Protein AF-A0AAE8N5W5-F1 (afdb_monomer_lite)

Structure (mmCIF, N/CA/C/O backbone):
data_AF-A0AAE8N5W5-F1
#
_entry.id   AF-A0AAE8N5W5-F1
#
loop_
_atom_site.group_PDB
_atom_site.id
_atom_site.type_symbol
_atom_site.label_atom_id
_atom_site.label_alt_id
_atom_site.label_comp_id
_atom_site.label_asym_id
_atom_site.label_entity_id
_atom_site.label_seq_id
_atom_site.pdbx_PDB_ins_code
_atom_site.Cartn_x
_atom_site.Cartn_y
_atom_site.Cartn_z
_atom_site.occupancy
_atom_site.B_iso_or_equiv
_atom_site.auth_seq_id
_atom_site.auth_comp_id
_atom_site.auth_asym_id
_atom_site.auth_atom_id
_atom_site.pdbx_PDB_model_num
ATOM 1 N N . MET A 1 1 ? 4.175 -43.270 49.764 1.00 34.41 1 MET A N 1
ATOM 2 C CA . MET A 1 1 ? 4.472 -43.364 48.315 1.00 34.41 1 MET A CA 1
ATOM 3 C C . MET A 1 1 ? 3.545 -42.381 47.608 1.00 34.41 1 MET A C 1
ATOM 5 O O . MET A 1 1 ? 2.346 -42.578 47.665 1.00 34.41 1 MET A O 1
ATOM 9 N N . LYS A 1 2 ? 3.985 -41.124 47.497 1.00 30.20 2 LYS A N 1
ATOM 10 C CA . LYS A 1 2 ? 4.437 -40.400 46.288 1.00 30.20 2 LYS A CA 1
ATOM 11 C C . LYS A 1 2 ? 3.342 -40.252 45.199 1.00 30.20 2 LYS A C 1
ATOM 13 O O . LYS A 1 2 ? 2.954 -41.264 44.628 1.00 30.20 2 LYS A O 1
ATOM 18 N N . PRO A 1 3 ? 2.858 -39.020 44.934 1.0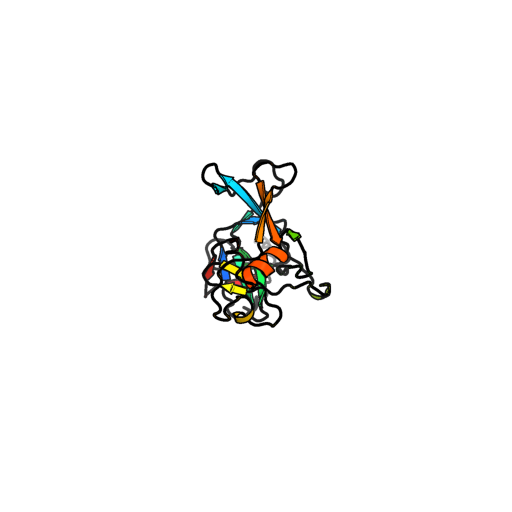0 32.41 3 PRO A N 1
ATOM 19 C CA . PRO A 1 3 ? 1.836 -38.736 43.925 1.00 32.41 3 PRO A CA 1
ATOM 20 C C . PRO A 1 3 ? 2.398 -38.809 42.495 1.00 32.41 3 PRO A C 1
ATOM 22 O O . PRO A 1 3 ? 3.556 -38.453 42.263 1.00 32.41 3 PRO A O 1
ATOM 25 N N . SER A 1 4 ? 1.563 -39.261 41.552 1.00 32.38 4 SER A N 1
ATOM 26 C CA . SER A 1 4 ? 1.847 -39.250 40.112 1.00 32.38 4 SER A CA 1
ATOM 27 C C . SER A 1 4 ? 1.958 -37.827 39.583 1.00 32.38 4 SER A C 1
ATOM 29 O O . SER A 1 4 ? 1.109 -36.978 39.848 1.00 32.38 4 SER A O 1
ATOM 31 N N . ALA A 1 5 ? 3.028 -37.596 38.828 1.00 34.91 5 ALA A N 1
ATOM 32 C CA . ALA A 1 5 ? 3.347 -36.326 38.213 1.00 34.91 5 ALA A CA 1
ATOM 33 C C . ALA A 1 5 ? 2.426 -36.023 37.024 1.00 34.91 5 ALA A C 1
ATOM 35 O O . ALA A 1 5 ? 2.230 -36.846 36.131 1.00 34.91 5 ALA A O 1
ATOM 36 N N . THR A 1 6 ? 1.922 -34.796 37.032 1.00 34.34 6 THR A N 1
ATOM 37 C CA . THR A 1 6 ? 1.305 -34.062 35.934 1.00 34.34 6 THR A CA 1
ATOM 38 C C . THR A 1 6 ? 2.148 -34.178 34.663 1.00 34.34 6 THR A C 1
ATOM 40 O O . THR A 1 6 ? 3.290 -33.720 34.620 1.00 34.34 6 THR A O 1
ATOM 43 N N . THR A 1 7 ? 1.593 -34.781 33.613 1.00 31.95 7 THR A N 1
ATOM 44 C CA . THR A 1 7 ? 2.191 -34.758 32.276 1.00 31.95 7 THR A CA 1
ATOM 45 C C . THR A 1 7 ? 1.975 -33.370 31.679 1.00 31.95 7 THR A C 1
ATOM 47 O O . THR A 1 7 ? 0.868 -33.015 31.284 1.00 31.95 7 THR A O 1
ATOM 50 N N . VAL A 1 8 ? 3.033 -32.563 31.654 1.00 28.95 8 VAL A N 1
ATOM 51 C CA . VAL A 1 8 ? 3.089 -31.326 30.872 1.00 28.95 8 VAL A CA 1
ATOM 52 C C . VAL A 1 8 ? 3.390 -31.736 29.432 1.00 28.95 8 VAL A C 1
ATOM 54 O O . VAL A 1 8 ? 4.496 -32.198 29.144 1.00 28.95 8 VAL A O 1
ATOM 57 N N . SER A 1 9 ? 2.405 -31.616 28.539 1.00 29.19 9 SER A N 1
ATOM 58 C CA . SER A 1 9 ? 2.618 -31.799 27.101 1.00 29.19 9 SER A CA 1
ATOM 59 C C . SER A 1 9 ? 3.678 -30.814 26.626 1.00 29.19 9 SER A C 1
ATOM 61 O O . SER A 1 9 ? 3.530 -29.598 26.738 1.00 29.19 9 SER A O 1
ATOM 63 N N . SER A 1 10 ? 4.785 -31.373 26.156 1.00 31.06 10 SER A N 1
ATOM 64 C CA . SER A 1 10 ? 5.958 -30.650 25.701 1.00 31.06 10 SER A CA 1
ATOM 65 C C . SER A 1 10 ? 5.623 -29.862 24.438 1.00 31.06 10 SER A C 1
ATOM 67 O O . SER A 1 10 ? 5.163 -30.423 23.445 1.00 31.06 10 SER A O 1
ATOM 69 N N . ALA A 1 11 ? 5.864 -28.555 24.492 1.00 30.45 11 ALA A N 1
ATOM 70 C CA . ALA A 1 11 ? 5.857 -27.671 23.343 1.00 30.45 11 ALA A CA 1
ATOM 71 C C . ALA A 1 11 ? 6.877 -28.165 22.306 1.00 30.45 11 ALA A C 1
ATOM 73 O O . ALA A 1 11 ? 8.087 -28.098 22.524 1.00 30.45 11 ALA A O 1
ATOM 74 N N . LEU A 1 12 ? 6.384 -28.634 21.161 1.00 28.33 12 LEU A N 1
ATOM 75 C CA . LEU A 1 12 ? 7.164 -28.702 19.932 1.00 28.33 12 LEU A CA 1
ATOM 76 C C . LEU A 1 12 ? 7.298 -27.271 19.398 1.00 28.33 12 LEU A C 1
ATOM 78 O O . LEU A 1 12 ? 6.559 -26.838 18.521 1.00 28.33 12 LEU A O 1
ATOM 82 N N . LEU A 1 13 ? 8.257 -26.528 19.956 1.00 29.31 13 LEU A N 1
ATOM 83 C CA . LEU A 1 13 ? 8.892 -25.414 19.259 1.00 29.31 13 LEU A CA 1
ATOM 84 C C . LEU A 1 13 ? 9.698 -26.020 18.103 1.00 29.31 13 LEU A C 1
ATOM 86 O O . LEU A 1 13 ? 10.900 -26.255 18.213 1.00 29.31 13 LEU A O 1
ATOM 90 N N . GLY A 1 14 ? 8.997 -26.349 17.015 1.00 23.28 14 GLY A N 1
ATOM 91 C CA . GLY A 1 14 ? 9.617 -26.635 15.730 1.00 23.28 14 GLY A CA 1
ATOM 92 C C . GLY A 1 14 ? 10.445 -25.420 15.340 1.00 23.28 14 GLY A C 1
ATOM 93 O O . GLY A 1 14 ? 9.930 -24.304 15.325 1.00 23.28 14 GLY A O 1
ATOM 94 N N . GLY A 1 15 ? 11.743 -25.632 15.124 1.00 25.42 15 GLY A N 1
ATOM 95 C CA . GLY A 1 15 ? 12.686 -24.573 14.800 1.00 25.42 15 GLY A CA 1
ATOM 96 C C . GLY A 1 15 ? 12.186 -23.765 13.611 1.00 25.42 15 GLY A C 1
ATOM 97 O O . GLY A 1 15 ? 12.221 -24.243 12.480 1.00 25.42 15 GLY A O 1
ATOM 98 N N . ALA A 1 16 ? 11.721 -22.546 13.883 1.00 31.23 16 ALA A N 1
ATOM 99 C CA . ALA A 1 16 ? 11.468 -21.557 12.855 1.00 31.23 16 ALA A CA 1
ATOM 100 C C . ALA A 1 16 ? 12.808 -21.292 12.165 1.00 31.23 16 ALA A C 1
ATOM 102 O O . ALA A 1 16 ? 13.733 -20.738 12.764 1.00 31.23 16 ALA A O 1
ATOM 103 N N . ALA A 1 17 ? 12.939 -21.770 10.931 1.00 27.12 17 ALA A N 1
ATOM 104 C CA . ALA A 1 17 ? 14.052 -21.405 10.080 1.00 27.12 17 ALA A CA 1
ATOM 105 C C . ALA A 1 17 ? 13.990 -19.885 9.889 1.00 27.12 17 ALA A C 1
ATOM 107 O O . ALA A 1 17 ? 13.018 -19.360 9.350 1.00 27.12 17 ALA A O 1
ATOM 108 N N . PHE A 1 18 ? 15.000 -19.175 10.388 1.00 34.47 18 PHE A N 1
ATOM 109 C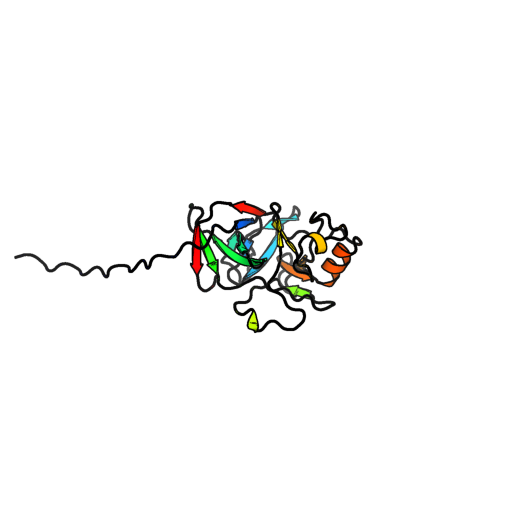 CA . PHE A 1 18 ? 15.140 -17.747 10.143 1.00 34.47 18 PHE A CA 1
ATOM 110 C C . PHE A 1 18 ? 15.426 -17.563 8.648 1.00 34.47 18 PHE A C 1
ATOM 112 O O . PHE A 1 18 ? 16.520 -17.891 8.187 1.00 34.47 18 PHE A O 1
ATOM 119 N N . ALA A 1 19 ? 14.440 -17.082 7.887 1.00 38.91 19 ALA A N 1
ATOM 120 C CA . ALA A 1 19 ? 14.685 -16.545 6.552 1.00 38.91 19 ALA A CA 1
ATOM 121 C C . ALA A 1 19 ? 15.691 -15.382 6.660 1.00 38.91 19 ALA A C 1
ATOM 123 O O . ALA A 1 19 ? 15.791 -14.749 7.717 1.00 38.91 19 ALA A O 1
ATOM 124 N N . SER A 1 20 ? 16.478 -15.149 5.602 1.00 42.28 20 SER A N 1
ATOM 125 C CA . SER A 1 20 ? 17.460 -14.059 5.520 1.00 42.28 20 SER A CA 1
ATOM 126 C C . SER A 1 20 ? 16.877 -12.751 6.062 1.00 42.28 20 SER A C 1
ATOM 128 O O . SER A 1 20 ? 15.682 -12.492 5.936 1.00 42.28 20 SER A O 1
ATOM 130 N N . ALA A 1 21 ? 17.721 -11.949 6.718 1.00 52.81 21 ALA A N 1
ATOM 131 C CA . ALA A 1 21 ? 17.327 -10.709 7.378 1.00 52.81 21 ALA A CA 1
ATOM 132 C C . ALA A 1 21 ? 16.814 -9.680 6.353 1.00 52.81 21 ALA A C 1
ATOM 134 O O . ALA A 1 21 ? 17.559 -8.802 5.922 1.00 52.81 21 ALA A O 1
ATOM 135 N N . GLY A 1 22 ? 15.547 -9.804 5.954 1.00 66.31 22 GLY A N 1
ATOM 136 C CA . GLY A 1 22 ? 14.828 -8.760 5.239 1.00 66.31 22 GLY A CA 1
ATOM 137 C C . GLY A 1 22 ? 14.851 -7.484 6.071 1.00 66.31 22 GLY A C 1
ATOM 138 O O . GLY A 1 22 ? 15.007 -7.527 7.291 1.00 66.31 22 GLY A O 1
ATOM 139 N N . THR A 1 23 ? 14.756 -6.329 5.426 1.00 79.50 23 THR A N 1
ATOM 140 C CA . THR A 1 23 ? 14.621 -5.070 6.164 1.00 79.50 23 THR A CA 1
ATOM 141 C C . THR A 1 23 ? 13.141 -4.807 6.400 1.00 79.50 23 THR A C 1
ATOM 143 O O . THR A 1 23 ? 12.327 -4.964 5.491 1.00 79.50 23 THR A O 1
ATOM 146 N N . VAL A 1 24 ? 12.792 -4.434 7.631 1.00 84.31 24 VAL A N 1
ATOM 147 C CA . VAL A 1 24 ? 11.420 -4.058 7.985 1.00 84.31 24 VAL A CA 1
ATOM 148 C C . VAL A 1 24 ? 11.284 -2.544 7.968 1.00 84.31 24 VAL A C 1
ATOM 150 O O . VAL A 1 24 ? 12.035 -1.850 8.647 1.00 84.31 24 VAL A O 1
ATOM 153 N N . GLY A 1 25 ? 10.317 -2.023 7.219 1.00 81.06 25 GLY A N 1
ATOM 154 C CA . GLY A 1 25 ? 9.904 -0.627 7.300 1.00 81.06 25 GLY A CA 1
ATOM 155 C C . GLY A 1 25 ? 8.892 -0.434 8.428 1.00 81.06 25 GLY A C 1
ATOM 156 O O . GLY A 1 25 ? 7.763 -0.898 8.314 1.00 81.06 25 GLY A O 1
ATOM 157 N N . ASN A 1 26 ? 9.276 0.268 9.495 1.00 81.38 26 ASN A N 1
ATOM 158 C CA . ASN A 1 26 ? 8.402 0.622 10.618 1.00 81.38 26 ASN A CA 1
ATOM 159 C C . ASN A 1 26 ? 7.711 1.961 10.359 1.00 81.38 26 ASN A C 1
ATOM 161 O O . ASN A 1 26 ? 8.360 3.007 10.442 1.00 81.38 26 ASN A O 1
ATOM 165 N N . CYS A 1 27 ? 6.419 1.946 10.054 1.00 79.75 27 CYS A N 1
ATOM 166 C CA . CYS A 1 27 ? 5.679 3.121 9.614 1.00 79.75 27 CYS A CA 1
ATOM 167 C C . CYS A 1 27 ? 5.017 3.885 10.771 1.00 79.75 27 CYS A C 1
ATOM 169 O O . CYS A 1 27 ? 4.683 3.320 11.813 1.00 79.75 27 CYS A O 1
ATOM 171 N N . ILE A 1 28 ? 4.840 5.199 10.593 1.00 73.31 28 ILE A N 1
ATOM 172 C CA . ILE A 1 28 ? 4.130 6.068 11.548 1.00 73.31 28 ILE A CA 1
ATOM 173 C C . ILE A 1 28 ? 2.608 5.830 11.485 1.00 73.31 28 ILE A C 1
ATOM 175 O O . ILE A 1 28 ? 1.918 6.021 12.487 1.00 73.31 28 ILE A O 1
ATOM 179 N N . SER A 1 29 ? 2.091 5.380 10.340 1.00 77.19 29 SER A N 1
ATOM 180 C CA . SER A 1 29 ? 0.682 5.019 10.158 1.00 77.19 29 SER A CA 1
ATOM 181 C C . SER A 1 29 ? 0.309 3.693 10.833 1.00 77.19 29 SER A C 1
ATOM 183 O O . SER A 1 29 ? 1.160 2.879 11.205 1.00 77.19 29 SER A O 1
ATOM 185 N N . LEU A 1 30 ? -0.995 3.474 10.994 1.00 79.25 30 LEU A N 1
ATOM 186 C CA . LEU A 1 30 ? -1.554 2.246 11.552 1.00 79.25 30 LEU A CA 1
ATOM 187 C C . LEU A 1 30 ? -2.204 1.403 10.461 1.00 79.25 30 LEU A C 1
ATOM 189 O O . LEU A 1 30 ? -2.814 1.936 9.538 1.00 79.25 30 LEU A O 1
ATOM 193 N N . SER A 1 31 ? -2.099 0.089 10.621 1.00 80.69 31 SER A N 1
ATOM 194 C CA . SER A 1 31 ? -2.922 -0.881 9.909 1.00 80.69 31 SER A CA 1
ATOM 195 C C . SER A 1 31 ? -3.908 -1.496 10.889 1.00 80.69 31 SER A C 1
ATOM 197 O O . SER A 1 31 ? -3.645 -1.576 12.094 1.00 80.69 31 SER A O 1
ATOM 199 N N . TYR A 1 32 ? -5.044 -1.934 10.377 1.00 82.44 32 TYR A N 1
ATOM 200 C CA . TYR A 1 32 ? -6.084 -2.582 11.156 1.00 82.44 32 TYR A CA 1
ATOM 201 C C . TYR A 1 32 ? -6.184 -4.057 10.771 1.00 82.44 32 TYR A C 1
ATOM 203 O O . TYR A 1 32 ? -5.686 -4.477 9.728 1.00 82.44 32 TYR A O 1
ATOM 211 N N . ALA A 1 33 ? -6.772 -4.867 11.652 1.00 75.50 33 ALA A N 1
ATOM 212 C CA . ALA A 1 33 ? -6.865 -6.318 11.470 1.00 75.50 33 ALA A CA 1
ATOM 213 C C . ALA A 1 33 ? -7.741 -6.747 10.279 1.00 75.50 33 ALA A C 1
ATOM 215 O O . ALA A 1 33 ? -7.672 -7.888 9.845 1.00 75.50 33 ALA A O 1
ATOM 216 N N . ASP A 1 34 ? -8.546 -5.840 9.732 1.00 75.88 34 ASP A N 1
ATOM 217 C CA . ASP A 1 34 ? -9.254 -6.035 8.463 1.00 75.88 34 ASP A CA 1
ATOM 218 C C . ASP A 1 34 ? -8.365 -5.766 7.230 1.00 75.88 34 ASP A C 1
ATOM 220 O O . ASP A 1 34 ? -8.848 -5.819 6.103 1.00 75.88 34 ASP A O 1
ATOM 224 N N . GLY A 1 35 ? -7.079 -5.461 7.433 1.00 72.69 35 GLY A N 1
ATOM 225 C CA . GLY A 1 35 ? -6.117 -5.123 6.384 1.00 72.69 35 GLY A CA 1
ATOM 226 C C . GLY A 1 35 ? -6.191 -3.667 5.916 1.00 72.69 35 GLY A C 1
ATOM 227 O O . GLY A 1 35 ? -5.383 -3.257 5.085 1.00 72.69 35 GLY A O 1
ATOM 228 N N . GLY A 1 36 ? -7.124 -2.873 6.447 1.00 81.19 36 GLY A N 1
ATOM 229 C CA . GLY A 1 36 ? -7.293 -1.477 6.070 1.00 81.19 36 GLY A CA 1
ATOM 230 C C . GLY A 1 36 ? -6.282 -0.548 6.740 1.00 81.19 36 GLY A C 1
ATOM 231 O O . GLY A 1 36 ? -5.843 -0.763 7.873 1.00 81.19 36 GLY A O 1
ATOM 232 N N . ILE A 1 37 ? -5.955 0.544 6.049 1.00 85.81 37 ILE A N 1
ATOM 233 C CA . ILE A 1 37 ? -5.261 1.698 6.629 1.00 85.81 37 ILE A CA 1
ATOM 234 C C . ILE A 1 37 ? -6.272 2.829 6.717 1.00 85.81 37 ILE A C 1
ATOM 236 O O . ILE A 1 37 ? -6.680 3.400 5.702 1.00 85.81 37 ILE A O 1
ATOM 240 N N . TYR A 1 38 ? -6.669 3.137 7.945 1.00 87.50 38 TYR A N 1
ATOM 241 C CA . TYR A 1 38 ? -7.629 4.187 8.240 1.00 87.50 38 TYR A CA 1
ATOM 242 C C . TYR A 1 38 ? -6.974 5.329 8.991 1.00 87.50 38 TYR A C 1
ATOM 244 O O . TYR A 1 38 ? -5.982 5.167 9.704 1.00 87.50 38 TYR A O 1
ATOM 252 N N . CYS A 1 39 ? -7.577 6.495 8.843 1.00 86.25 39 CYS A N 1
ATOM 253 C CA . CYS A 1 39 ? -7.135 7.707 9.476 1.00 86.25 39 CYS A CA 1
ATOM 254 C C . CYS A 1 39 ? -8.332 8.579 9.816 1.00 86.25 39 CYS A C 1
ATOM 256 O O . CYS A 1 39 ? -9.035 9.030 8.916 1.00 86.25 39 CYS A O 1
ATOM 258 N N . ARG A 1 40 ? -8.551 8.874 11.098 1.00 86.94 40 ARG A N 1
ATOM 259 C CA . ARG A 1 40 ? -9.472 9.952 11.464 1.00 86.94 40 ARG A CA 1
ATOM 260 C C . ARG A 1 40 ? -8.699 11.256 11.565 1.00 86.94 40 ARG A C 1
ATOM 262 O O . ARG A 1 40 ? -7.718 11.342 12.305 1.00 86.94 40 ARG A O 1
ATOM 269 N N . GLU A 1 41 ? -9.124 12.264 10.818 1.00 80.81 41 GLU A N 1
ATOM 270 C CA . GLU A 1 41 ? -8.441 13.553 10.804 1.00 80.81 41 GLU A CA 1
ATOM 271 C C . GLU A 1 41 ? -8.706 14.313 12.113 1.00 80.81 41 GLU A C 1
ATOM 273 O O . GLU A 1 41 ? -9.844 14.517 12.535 1.00 80.81 41 GLU A O 1
ATOM 278 N N . SER A 1 42 ? -7.638 14.711 12.799 1.00 76.94 42 SER A N 1
ATOM 279 C CA . SER A 1 42 ? -7.723 15.601 13.955 1.00 76.94 42 SER A CA 1
ATOM 280 C C . SER A 1 42 ? -8.007 17.035 13.516 1.00 76.94 42 SER A C 1
ATOM 282 O O . SER A 1 42 ? -7.723 17.435 12.391 1.00 76.94 42 SER A O 1
ATOM 284 N N . VAL A 1 43 ? -8.426 17.875 14.463 1.00 72.31 43 VAL A N 1
ATOM 285 C CA . VAL A 1 43 ? -8.650 19.320 14.251 1.00 72.31 43 VAL A CA 1
ATOM 286 C C . VAL A 1 43 ? -7.399 20.074 13.753 1.00 72.31 43 VAL A C 1
ATOM 288 O O . VAL A 1 43 ? -7.493 21.223 13.337 1.00 72.31 43 VAL A O 1
ATOM 291 N N . ARG A 1 44 ? -6.212 19.456 13.824 1.00 71.88 44 ARG A N 1
ATOM 292 C CA . ARG A 1 44 ? -4.929 20.011 13.358 1.00 71.88 44 ARG A CA 1
ATOM 293 C C . ARG A 1 44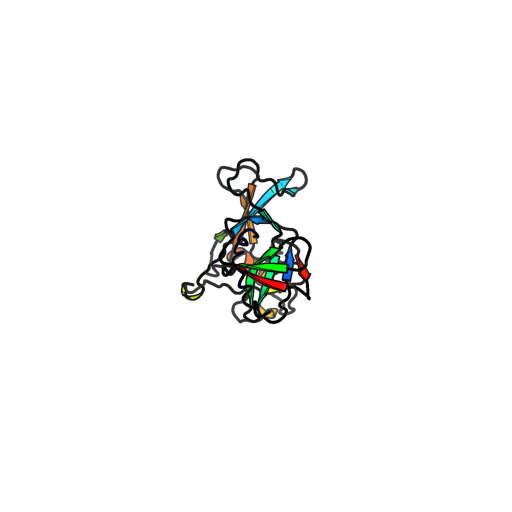 ? -4.400 19.321 12.090 1.00 71.88 44 ARG A C 1
ATOM 295 O O . ARG A 1 44 ? -3.225 19.483 11.780 1.00 71.88 44 ARG A O 1
ATOM 302 N N . GLY A 1 45 ? -5.216 18.513 11.409 1.00 63.41 45 GLY A N 1
ATOM 303 C CA . GLY A 1 45 ? -4.834 17.778 10.194 1.00 63.41 45 GLY A CA 1
ATOM 304 C C . GLY A 1 45 ? -3.975 16.527 10.431 1.00 63.41 45 GLY A C 1
ATOM 305 O O . GLY A 1 45 ? -3.569 15.862 9.487 1.00 63.41 45 GLY A O 1
ATOM 306 N N . GLY A 1 46 ? -3.671 16.186 11.689 1.00 69.25 46 GLY A N 1
ATOM 307 C CA . GLY A 1 46 ? -2.949 14.959 12.047 1.00 69.25 46 GLY A CA 1
ATOM 308 C C . GLY A 1 46 ? -3.852 13.724 12.082 1.00 69.25 46 GLY A C 1
ATOM 309 O O . GLY A 1 46 ? -5.054 13.855 12.299 1.00 69.25 46 GLY A O 1
ATOM 310 N N . CYS A 1 47 ? -3.265 12.537 11.938 1.00 76.56 47 CYS A N 1
ATOM 311 C CA . CYS A 1 47 ? -3.989 11.269 11.939 1.00 76.56 47 CYS A CA 1
ATOM 312 C C . CYS A 1 47 ? -4.207 10.712 13.355 1.00 76.56 47 CYS A C 1
ATOM 314 O O . CYS A 1 47 ? -3.249 10.548 14.112 1.00 76.56 47 CYS A O 1
ATOM 316 N N . LEU A 1 48 ? -5.456 10.411 13.717 1.00 81.25 48 LEU A N 1
ATOM 317 C CA . LEU A 1 48 ? -5.815 9.790 14.993 1.00 81.25 48 LEU A CA 1
ATOM 318 C C . LEU A 1 48 ? -6.005 8.279 14.836 1.00 81.25 48 LEU A C 1
ATOM 320 O O . LEU A 1 48 ? -6.667 7.822 13.908 1.00 81.25 48 LEU A O 1
ATOM 324 N N . ALA A 1 49 ? -5.468 7.531 15.803 1.00 76.44 49 ALA A N 1
ATOM 325 C CA . ALA A 1 49 ? -5.599 6.077 15.901 1.00 76.44 49 ALA A CA 1
ATOM 326 C C . ALA A 1 49 ? -6.996 5.607 16.335 1.00 76.44 49 ALA A C 1
ATOM 328 O O . ALA A 1 49 ? -7.454 4.531 15.960 1.00 76.44 49 ALA A O 1
ATOM 329 N N . ASP A 1 50 ? -7.667 6.403 17.166 1.00 83.31 50 ASP A N 1
ATOM 330 C CA . ASP A 1 50 ? -9.048 6.142 17.550 1.00 83.31 50 ASP A CA 1
ATOM 331 C C . ASP A 1 50 ? -9.950 6.455 16.346 1.00 83.31 50 ASP A C 1
ATOM 333 O O . ASP A 1 50 ? -9.866 7.557 15.796 1.00 83.31 50 ASP A O 1
ATOM 337 N N . LEU A 1 51 ? -10.789 5.496 15.947 1.00 86.75 51 LEU A N 1
ATOM 338 C CA . LEU A 1 51 ? -11.717 5.605 14.817 1.00 86.75 51 LEU A CA 1
ATOM 339 C C . LEU A 1 51 ? -13.175 5.851 15.254 1.00 86.75 51 LEU A C 1
ATOM 341 O O . LEU A 1 51 ? -14.085 5.803 14.426 1.00 86.75 51 LEU A O 1
ATOM 345 N N . GLY A 1 52 ? -13.431 6.111 16.541 1.00 85.88 52 GLY A N 1
ATOM 346 C CA . GLY A 1 52 ? -14.790 6.302 17.055 1.00 85.88 52 GLY A CA 1
ATOM 347 C C . GLY A 1 52 ? -15.595 5.009 16.975 1.00 85.88 52 GLY A C 1
ATOM 348 O O . GLY A 1 52 ? -15.136 3.988 17.477 1.00 85.88 52 GLY A O 1
ATOM 349 N N . ASP A 1 53 ? -16.764 5.032 16.330 1.00 88.06 53 ASP A N 1
ATOM 350 C CA . ASP A 1 53 ? -17.683 3.884 16.231 1.00 88.06 53 ASP A CA 1
ATOM 351 C C . ASP A 1 53 ? -17.375 2.921 15.074 1.00 88.06 53 ASP A C 1
ATOM 353 O O . ASP A 1 53 ? -17.968 1.848 14.998 1.00 88.06 53 ASP A O 1
ATOM 357 N N . PHE A 1 54 ? -16.401 3.233 14.215 1.00 89.62 54 PHE A N 1
ATOM 358 C CA . PHE A 1 54 ? -16.037 2.377 13.083 1.00 89.62 54 PHE A CA 1
ATOM 359 C C . PHE A 1 54 ? -15.605 0.961 13.534 1.00 89.62 54 PHE A C 1
ATOM 361 O O . PHE A 1 54 ? -14.865 0.849 14.517 1.00 89.62 54 PHE A O 1
ATOM 368 N N . PRO A 1 55 ? -16.047 -0.130 12.875 1.00 86.88 55 PRO A N 1
ATOM 369 C CA . PRO A 1 55 ? -15.878 -1.500 13.375 1.00 86.88 55 PRO A CA 1
ATOM 370 C C . PRO A 1 55 ? -14.423 -1.980 13.487 1.00 86.88 55 PRO A C 1
ATOM 372 O O . PRO A 1 55 ? -14.142 -2.856 14.309 1.00 86.88 55 PRO A O 1
ATOM 375 N N . ALA A 1 56 ? -13.482 -1.408 12.732 1.00 86.25 56 ALA A N 1
ATOM 376 C CA . ALA A 1 56 ? -12.068 -1.757 12.844 1.00 86.25 56 ALA A CA 1
ATOM 377 C C . ALA A 1 56 ? -11.467 -1.212 14.156 1.00 86.25 56 ALA A C 1
ATOM 379 O O . ALA A 1 56 ? -11.090 -0.046 14.257 1.00 86.25 56 ALA A O 1
ATOM 380 N N . LYS A 1 57 ? -11.398 -2.056 15.197 1.00 79.44 57 LYS A N 1
ATOM 381 C CA . LYS A 1 57 ? -10.862 -1.676 16.525 1.00 79.44 57 LYS A CA 1
ATOM 382 C C . LYS A 1 57 ? -9.445 -2.169 16.798 1.00 79.44 57 LYS A C 1
ATOM 384 O O . LYS A 1 57 ? -8.714 -1.538 17.556 1.00 79.44 57 LYS A O 1
ATOM 389 N N . LYS A 1 58 ? -9.063 -3.318 16.233 1.00 83.31 58 LYS A N 1
ATOM 390 C CA . LYS A 1 58 ? -7.732 -3.897 16.437 1.00 83.31 58 LYS A CA 1
ATOM 391 C C . LYS A 1 58 ? -6.774 -3.255 15.440 1.00 83.31 58 LYS A C 1
ATOM 393 O O . LYS A 1 58 ? -6.780 -3.615 14.267 1.00 83.31 58 LYS A O 1
ATOM 398 N N . SER A 1 59 ? -5.987 -2.299 15.922 1.00 85.25 59 SER A N 1
ATOM 399 C CA . SER A 1 59 ? -4.925 -1.646 15.160 1.00 85.25 59 SER A CA 1
ATOM 400 C C . SER A 1 59 ? -3.550 -2.092 15.634 1.00 85.25 59 SER A C 1
ATOM 402 O O . SER A 1 59 ? -3.330 -2.271 16.833 1.00 85.25 59 SER A O 1
ATOM 404 N N . PHE A 1 60 ? -2.601 -2.138 14.716 1.00 82.75 60 PHE A N 1
ATOM 405 C CA . PHE A 1 60 ? -1.179 -2.281 14.989 1.00 82.75 60 PHE A CA 1
ATOM 406 C C . PHE A 1 60 ? -0.412 -1.259 14.150 1.00 82.75 60 PHE A C 1
ATOM 408 O O . PHE A 1 60 ? -0.930 -0.705 13.178 1.00 82.75 60 PHE A O 1
ATOM 415 N N . ARG A 1 61 ? 0.830 -0.956 14.546 1.00 83.56 61 ARG A N 1
ATOM 416 C CA . ARG A 1 61 ? 1.698 -0.130 13.698 1.00 83.56 61 ARG A CA 1
ATOM 417 C C . ARG A 1 61 ? 1.841 -0.813 12.351 1.00 83.56 61 ARG A C 1
ATOM 419 O O . ARG A 1 61 ? 2.111 -2.012 12.315 1.00 83.56 61 ARG A O 1
ATOM 426 N N . LEU A 1 62 ? 1.669 -0.052 11.276 1.00 81.31 62 LEU A N 1
ATOM 427 C CA . LEU A 1 62 ? 1.962 -0.562 9.951 1.00 81.31 62 LEU A CA 1
ATOM 428 C C . LEU A 1 62 ? 3.462 -0.863 9.907 1.00 81.31 62 LEU A C 1
ATOM 430 O O . LEU A 1 62 ? 4.292 0.031 10.046 1.00 81.31 62 LEU A O 1
ATOM 434 N N . ASN A 1 63 ? 3.805 -2.132 9.754 1.00 84.50 63 ASN A N 1
ATOM 435 C CA . ASN A 1 63 ? 5.165 -2.553 9.476 1.00 84.50 63 ASN A CA 1
ATOM 436 C C . ASN A 1 63 ? 5.125 -3.361 8.184 1.00 84.50 63 ASN A C 1
ATOM 438 O O . ASN A 1 63 ? 4.192 -4.136 7.965 1.00 84.50 63 ASN A O 1
ATOM 442 N N . VAL A 1 64 ? 6.122 -3.165 7.330 1.00 82.44 64 VAL A N 1
ATOM 443 C CA . VAL A 1 64 ? 6.207 -3.838 6.032 1.00 82.44 64 VAL A CA 1
ATOM 444 C C . VAL A 1 64 ? 7.528 -4.580 5.914 1.00 82.44 64 VAL A C 1
ATOM 446 O O . VAL A 1 64 ? 8.577 -4.025 6.239 1.00 82.44 64 VAL A O 1
ATOM 449 N N . LEU A 1 65 ? 7.492 -5.834 5.469 1.00 83.50 65 LEU A N 1
ATOM 450 C CA . LEU A 1 65 ? 8.709 -6.561 5.106 1.00 83.50 65 LEU A CA 1
ATOM 451 C C . LEU A 1 65 ? 9.065 -6.261 3.655 1.00 83.50 65 LEU A C 1
ATOM 453 O O . LEU A 1 65 ? 8.224 -6.441 2.776 1.00 83.50 65 LEU A O 1
ATOM 457 N N . TRP A 1 66 ? 10.316 -5.881 3.405 1.00 76.88 66 TRP A N 1
ATOM 458 C CA . TRP A 1 66 ? 10.870 -5.851 2.054 1.00 76.88 66 TRP A CA 1
ATOM 459 C C . TRP A 1 66 ? 11.410 -7.236 1.721 1.00 76.88 66 TRP A C 1
ATOM 461 O O . TRP A 1 66 ? 12.452 -7.643 2.243 1.00 76.88 66 TRP A O 1
ATOM 471 N N . ALA A 1 67 ? 10.662 -7.972 0.903 1.00 74.56 67 ALA A N 1
ATOM 472 C CA . ALA A 1 67 ? 11.083 -9.272 0.411 1.00 74.56 67 ALA A CA 1
ATOM 473 C C . ALA A 1 67 ? 11.994 -9.130 -0.819 1.00 74.56 67 ALA A C 1
ATOM 475 O O . ALA A 1 67 ? 11.916 -8.154 -1.568 1.00 74.56 67 ALA A O 1
ATOM 476 N N . ASP A 1 68 ? 12.838 -10.136 -1.050 1.00 73.00 68 ASP A N 1
ATOM 477 C CA . ASP A 1 68 ? 13.758 -10.168 -2.196 1.00 73.00 68 ASP A CA 1
ATOM 478 C C . ASP A 1 68 ? 13.014 -10.191 -3.548 1.00 73.00 68 ASP A C 1
ATOM 480 O O . ASP A 1 68 ? 13.543 -9.732 -4.558 1.00 73.00 68 ASP A O 1
ATOM 484 N N . ASP A 1 69 ? 11.769 -10.686 -3.568 1.00 74.50 69 ASP A N 1
ATOM 485 C CA . ASP A 1 69 ? 10.875 -10.688 -4.736 1.00 74.50 69 ASP A CA 1
ATOM 486 C C . ASP A 1 69 ? 10.123 -9.357 -4.927 1.00 74.50 69 ASP A C 1
ATOM 488 O O . ASP A 1 69 ? 9.237 -9.260 -5.776 1.00 74.50 69 ASP A O 1
ATOM 492 N N . MET A 1 70 ? 10.480 -8.335 -4.140 1.00 73.75 70 MET A N 1
ATOM 493 C CA . MET A 1 70 ? 9.868 -7.009 -4.105 1.00 73.75 70 MET A CA 1
ATOM 494 C C . MET A 1 70 ? 8.399 -7.002 -3.642 1.00 73.75 70 MET A C 1
ATOM 496 O O . MET A 1 70 ? 7.719 -5.981 -3.739 1.00 73.75 70 M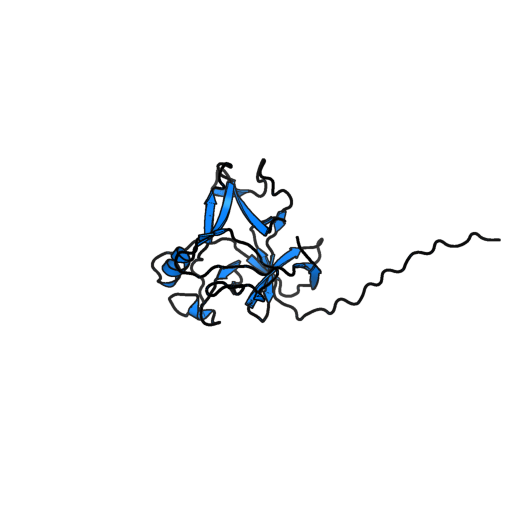ET A O 1
ATOM 500 N N . SER A 1 71 ? 7.873 -8.108 -3.118 1.00 79.06 71 SER A N 1
ATOM 501 C CA . SER A 1 71 ? 6.565 -8.074 -2.470 1.00 79.06 71 SER A CA 1
ATOM 502 C C . SER A 1 71 ? 6.634 -7.378 -1.111 1.00 79.06 71 SER A C 1
ATOM 504 O O . SER A 1 71 ? 7.668 -7.375 -0.435 1.00 79.06 71 SER A O 1
ATOM 506 N N . LEU A 1 72 ? 5.513 -6.773 -0.716 1.00 81.31 72 LEU A N 1
ATOM 507 C CA . LEU A 1 72 ? 5.359 -6.164 0.600 1.00 81.31 72 LEU A CA 1
ATOM 508 C C . LEU A 1 72 ? 4.423 -7.013 1.442 1.00 81.31 72 LEU A C 1
ATOM 510 O O . LEU A 1 72 ? 3.244 -7.146 1.118 1.00 81.31 72 LEU A O 1
ATOM 514 N N . HIS A 1 73 ? 4.950 -7.556 2.533 1.00 84.94 73 HIS A N 1
ATOM 515 C CA . HIS A 1 73 ? 4.144 -8.274 3.515 1.00 84.94 73 HIS A CA 1
ATOM 516 C C . HIS A 1 73 ? 3.749 -7.360 4.661 1.00 84.94 73 HIS A C 1
ATOM 518 O O . HIS A 1 73 ? 4.576 -6.581 5.146 1.00 84.94 73 HIS A O 1
ATOM 524 N N . LEU A 1 74 ? 2.517 -7.521 5.139 1.00 83.19 74 LEU A N 1
ATOM 525 C CA . LEU A 1 74 ? 2.080 -6.901 6.379 1.00 83.19 74 LEU A CA 1
ATOM 526 C C . LEU A 1 74 ? 2.733 -7.599 7.575 1.00 83.19 74 LEU A C 1
ATOM 528 O O . LEU A 1 74 ? 2.783 -8.830 7.647 1.00 83.19 74 LEU A O 1
ATOM 532 N N . LEU A 1 75 ? 3.222 -6.798 8.520 1.00 85.69 75 LEU A N 1
ATOM 533 C CA . LEU A 1 75 ? 3.876 -7.276 9.728 1.00 85.69 75 LEU A CA 1
ATOM 534 C C . LEU A 1 75 ? 3.201 -6.741 10.999 1.00 85.69 75 LEU A C 1
ATOM 536 O O . LEU A 1 75 ? 3.007 -5.533 11.156 1.00 85.69 75 LEU A O 1
ATOM 540 N N . GLU A 1 76 ? 2.959 -7.625 11.965 1.00 88.00 76 GLU A N 1
ATOM 541 C CA . GLU A 1 76 ? 2.588 -7.255 13.337 1.00 88.00 76 GLU A CA 1
ATOM 542 C C . GLU A 1 76 ? 3.811 -7.393 14.253 1.00 88.00 76 GLU A C 1
ATOM 544 O O . GLU A 1 76 ? 4.394 -8.469 14.395 1.00 88.00 76 GLU A O 1
ATOM 549 N N . GLN A 1 77 ? 4.230 -6.299 14.893 1.00 87.81 77 GLN A N 1
ATOM 550 C CA . GLN A 1 77 ? 5.324 -6.350 15.862 1.00 87.81 77 GLN A CA 1
ATOM 551 C C . GLN A 1 77 ? 4.860 -7.036 17.155 1.00 87.81 77 GLN A C 1
ATOM 553 O O . GLN A 1 77 ? 3.845 -6.660 17.738 1.00 87.81 77 GLN A O 1
ATOM 558 N N . THR A 1 78 ? 5.643 -7.998 17.650 1.00 85.12 78 THR A N 1
ATOM 559 C CA . THR A 1 78 ? 5.316 -8.766 18.861 1.00 85.12 78 THR A CA 1
ATOM 560 C C . THR A 1 78 ? 6.175 -8.359 20.057 1.00 85.12 78 THR A C 1
ATOM 562 O O . THR A 1 78 ? 7.406 -8.466 20.060 1.00 85.12 78 THR A O 1
ATOM 565 N N . GLY A 1 79 ? 5.509 -7.914 21.125 1.00 75.56 79 GLY A N 1
ATOM 566 C CA . GLY A 1 79 ? 6.170 -7.479 22.356 1.00 75.56 79 GLY A CA 1
ATOM 567 C C . GLY A 1 79 ? 7.125 -6.301 22.129 1.00 75.56 79 GLY A C 1
ATOM 568 O O . GLY A 1 79 ? 6.834 -5.387 21.365 1.00 75.56 79 GLY A O 1
ATOM 569 N N . THR A 1 80 ? 8.267 -6.301 22.822 1.00 66.62 80 THR A N 1
ATOM 570 C CA . THR A 1 80 ? 9.270 -5.214 22.767 1.00 66.62 80 THR A CA 1
ATOM 571 C C . THR A 1 80 ? 10.550 -5.590 22.021 1.00 66.62 80 THR A C 1
ATOM 573 O O . THR A 1 80 ? 11.444 -4.761 21.857 1.00 66.62 80 THR A O 1
ATOM 576 N N . SER A 1 81 ? 10.668 -6.839 21.569 1.00 73.31 81 SER A N 1
ATOM 577 C CA . SER A 1 81 ? 11.808 -7.282 20.766 1.00 73.31 81 SER A CA 1
ATOM 578 C C . SER A 1 81 ? 11.524 -7.019 19.288 1.00 73.31 81 SER A C 1
ATOM 580 O O . SER A 1 81 ? 10.364 -6.947 18.902 1.00 73.31 81 SER A O 1
ATOM 582 N N . ARG A 1 82 ? 12.567 -6.873 18.463 1.00 85.06 82 ARG A N 1
ATOM 583 C CA . ARG A 1 82 ? 12.531 -6.680 16.993 1.00 85.06 82 ARG A CA 1
ATOM 584 C C . ARG A 1 82 ? 11.953 -7.902 16.254 1.00 85.06 82 ARG A C 1
ATOM 586 O O . ARG A 1 82 ? 12.512 -8.346 15.261 1.00 85.06 82 ARG A O 1
ATOM 593 N N . THR A 1 83 ? 10.921 -8.516 16.815 1.00 89.31 83 THR A N 1
ATOM 594 C CA . THR A 1 83 ? 10.279 -9.740 16.368 1.00 89.31 83 THR A CA 1
ATOM 595 C C . THR A 1 83 ? 8.937 -9.373 15.769 1.00 89.31 83 THR A C 1
ATOM 597 O O . THR A 1 83 ? 8.124 -8.717 16.424 1.00 89.31 83 THR A O 1
ATOM 600 N N . TYR A 1 84 ? 8.703 -9.812 14.543 1.00 89.69 84 TYR A N 1
ATOM 601 C CA . TYR A 1 84 ? 7.517 -9.482 13.772 1.00 89.69 84 TYR A CA 1
ATOM 602 C C . TYR A 1 84 ? 6.859 -10.774 13.292 1.00 89.69 84 TYR A C 1
ATOM 604 O O . TYR A 1 84 ? 7.553 -11.696 12.856 1.00 89.69 84 TYR A O 1
ATOM 612 N N . ILE A 1 85 ? 5.534 -10.833 13.383 1.00 89.00 85 ILE A N 1
ATOM 613 C CA . ILE A 1 85 ? 4.727 -11.824 12.677 1.00 89.00 85 ILE A CA 1
ATOM 614 C C . ILE A 1 85 ? 4.565 -11.318 11.252 1.00 89.00 85 ILE A C 1
ATOM 616 O O . ILE A 1 85 ? 4.026 -10.235 11.050 1.00 89.00 85 ILE A O 1
ATOM 620 N N . GLN A 1 86 ? 5.043 -12.095 10.288 1.00 88.12 86 GLN A N 1
ATOM 621 C CA . GLN A 1 86 ? 4.759 -11.909 8.877 1.00 88.12 86 GLN A CA 1
ATOM 622 C C . GLN A 1 86 ? 3.501 -12.673 8.515 1.00 88.12 86 GLN A C 1
ATOM 624 O O . GLN A 1 86 ? 3.466 -13.896 8.657 1.00 88.12 86 GLN A O 1
ATOM 629 N N . TYR A 1 87 ? 2.493 -11.951 8.038 1.00 85.81 87 TYR A N 1
ATOM 630 C CA . TYR A 1 87 ? 1.313 -12.573 7.460 1.00 85.81 87 TYR A CA 1
ATOM 631 C C . TYR A 1 87 ? 1.596 -13.021 6.027 1.00 85.81 87 TYR A C 1
ATOM 633 O O . TYR A 1 87 ? 2.427 -12.438 5.319 1.00 85.81 87 TYR A O 1
ATOM 641 N N . GLN A 1 88 ? 0.908 -14.082 5.611 1.00 82.62 88 GLN A N 1
ATOM 642 C CA . GLN A 1 88 ? 1.039 -14.624 4.258 1.00 82.62 88 GLN A CA 1
ATOM 643 C C . GLN A 1 88 ? 0.552 -13.625 3.204 1.00 82.62 88 GLN A C 1
ATOM 645 O O . GLN A 1 88 ? 1.078 -13.613 2.091 1.00 82.62 88 GLN A O 1
ATOM 650 N N . ASP A 1 89 ? -0.381 -12.751 3.586 1.00 81.62 89 ASP A N 1
ATOM 651 C CA . ASP A 1 89 ? -0.956 -11.747 2.706 1.00 81.62 89 ASP A CA 1
ATOM 652 C C . ASP A 1 89 ? 0.092 -10.718 2.248 1.00 81.62 89 ASP A C 1
ATOM 654 O O . ASP A 1 89 ? 0.839 -10.130 3.042 1.00 81.62 89 ASP A O 1
ATOM 658 N N . LYS A 1 90 ? 0.128 -10.485 0.937 1.00 83.38 90 LYS A N 1
ATOM 659 C CA . LYS A 1 90 ? 0.956 -9.469 0.282 1.00 83.38 90 LYS A CA 1
ATOM 660 C C . LYS A 1 90 ? 0.094 -8.287 -0.116 1.00 83.38 90 LYS A C 1
ATOM 662 O O . LYS A 1 90 ? -1.090 -8.452 -0.385 1.00 83.38 90 LYS A O 1
ATOM 667 N N . LEU A 1 91 ? 0.683 -7.096 -0.171 1.00 84.56 91 LEU A N 1
ATOM 668 C CA . LEU A 1 91 ? 0.002 -5.914 -0.692 1.00 84.56 91 LEU A CA 1
ATOM 669 C C . LEU A 1 91 ? -0.618 -6.226 -2.061 1.00 84.56 91 LEU A C 1
ATOM 671 O O . LEU A 1 91 ? 0.024 -6.880 -2.871 1.00 84.56 91 LEU A O 1
ATOM 675 N N . TYR A 1 92 ? -1.824 -5.735 -2.321 1.00 87.06 92 TYR A N 1
ATOM 676 C CA . TYR A 1 92 ? -2.488 -5.811 -3.617 1.00 87.06 92 TYR A CA 1
ATOM 677 C C . TYR A 1 92 ? -2.644 -4.410 -4.223 1.00 87.06 92 TYR A C 1
ATOM 679 O O . TYR A 1 92 ? -3.098 -3.482 -3.549 1.00 87.06 92 TYR A O 1
ATOM 687 N N . LEU A 1 93 ? -2.284 -4.262 -5.499 1.00 88.19 93 LEU A N 1
ATOM 688 C CA . LEU A 1 93 ? -2.460 -3.048 -6.293 1.00 88.19 93 LEU A CA 1
ATOM 689 C C . LEU A 1 93 ? -3.064 -3.406 -7.656 1.00 88.19 93 LEU A C 1
ATOM 691 O O . LEU A 1 93 ? -2.524 -4.249 -8.369 1.00 88.19 93 LEU A O 1
ATOM 695 N N . ASP A 1 94 ? -4.148 -2.732 -8.036 1.00 89.81 94 ASP A N 1
ATOM 696 C CA . ASP A 1 94 ? -4.691 -2.766 -9.394 1.00 89.81 94 ASP A CA 1
ATOM 697 C C . ASP A 1 94 ? -4.091 -1.604 -10.190 1.00 89.81 94 ASP A C 1
ATOM 699 O O . ASP A 1 94 ? -4.344 -0.434 -9.917 1.00 89.81 94 ASP A O 1
ATOM 703 N N . THR A 1 95 ? -3.243 -1.935 -11.150 1.00 88.75 95 THR A N 1
ATOM 704 C CA . THR A 1 95 ? -2.543 -1.000 -12.040 1.00 88.75 95 THR A CA 1
ATOM 705 C C . THR A 1 95 ? -3.239 -0.864 -13.395 1.00 88.75 95 THR A C 1
ATOM 707 O O . THR A 1 95 ? -2.684 -0.287 -14.331 1.00 88.75 95 THR A O 1
ATOM 710 N N . SER A 1 96 ? -4.470 -1.371 -13.514 1.00 91.81 96 SER A N 1
ATOM 711 C CA . SER A 1 96 ? -5.318 -1.136 -14.680 1.00 91.81 96 SER A CA 1
ATOM 712 C C . SER A 1 96 ? -5.617 0.359 -14.837 1.00 91.81 96 SER A C 1
ATOM 714 O O . SER A 1 96 ? -5.852 1.047 -13.838 1.00 91.81 96 SER A O 1
ATOM 716 N N . PRO A 1 97 ? -5.662 0.895 -16.071 1.00 91.31 97 PRO A N 1
ATOM 717 C CA . PRO A 1 97 ? -5.955 2.307 -16.293 1.00 91.31 97 PRO A CA 1
ATOM 718 C C . PRO A 1 97 ? -7.250 2.750 -15.600 1.00 91.31 97 PRO A C 1
ATOM 720 O O . PRO A 1 97 ? -8.316 2.177 -15.828 1.00 91.31 97 PRO A O 1
ATOM 723 N N . GLY A 1 98 ? -7.155 3.789 -14.768 1.00 91.88 98 GLY A N 1
ATOM 724 C CA . GLY A 1 98 ? -8.287 4.332 -14.014 1.00 91.88 98 GLY A CA 1
ATOM 725 C C . GLY A 1 98 ? -8.671 3.562 -12.746 1.00 91.88 98 GLY A C 1
ATOM 726 O O . GLY A 1 98 ? -9.666 3.924 -12.119 1.00 91.88 98 GLY A O 1
ATOM 727 N N . ALA A 1 99 ? -7.912 2.535 -12.350 1.00 93.00 99 ALA A N 1
ATOM 728 C CA . ALA A 1 99 ? -8.157 1.809 -11.111 1.00 93.00 99 ALA A CA 1
ATOM 729 C C . ALA A 1 99 ? -8.142 2.747 -9.893 1.00 93.00 99 ALA A C 1
ATOM 731 O O . ALA A 1 99 ? -7.222 3.550 -9.696 1.00 93.00 99 ALA A O 1
ATOM 732 N N . PHE A 1 100 ? -9.183 2.624 -9.071 1.00 93.81 100 PHE A N 1
ATOM 733 C CA . PHE A 1 100 ? -9.368 3.389 -7.846 1.00 93.81 100 PHE A CA 1
ATOM 734 C C . PHE A 1 100 ? -10.049 2.516 -6.796 1.00 93.81 100 PHE A C 1
ATOM 736 O O . PHE A 1 100 ? -11.246 2.240 -6.883 1.00 93.81 100 PHE A O 1
ATOM 743 N N . GLN A 1 101 ? -9.278 2.042 -5.822 1.00 90.75 101 GLN A N 1
ATOM 744 C CA . GLN A 1 101 ? -9.731 1.011 -4.889 1.00 90.75 101 GLN A CA 1
ATOM 745 C C . GLN A 1 101 ? -9.037 1.134 -3.530 1.00 90.75 101 GLN A C 1
ATOM 747 O O . GLN A 1 101 ? -7.911 1.636 -3.466 1.00 90.75 101 GLN A O 1
ATOM 752 N N . PRO A 1 102 ? -9.659 0.662 -2.438 1.00 88.94 102 PRO A N 1
ATOM 753 C CA . PRO A 1 102 ? -9.022 0.660 -1.130 1.00 88.94 102 PRO A CA 1
ATOM 754 C C . PRO A 1 102 ? -7.741 -0.177 -1.136 1.00 88.94 102 PRO A C 1
ATOM 756 O O . PRO A 1 102 ? -7.655 -1.214 -1.801 1.00 88.94 102 PRO A O 1
ATOM 759 N N . LEU A 1 103 ? -6.752 0.252 -0.349 1.00 85.56 103 LEU A N 1
ATOM 760 C CA . LEU A 1 103 ? -5.578 -0.571 -0.098 1.00 85.56 103 LEU A CA 1
ATOM 761 C C . LEU A 1 103 ? -6.010 -1.874 0.571 1.00 85.56 103 LEU A C 1
ATOM 763 O O . LEU A 1 103 ? -6.758 -1.855 1.549 1.00 85.56 103 LEU A O 1
ATOM 767 N N . SER A 1 104 ? -5.523 -2.991 0.050 1.00 79.50 104 SER A N 1
ATOM 768 C CA . SER A 1 104 ? -5.824 -4.318 0.573 1.00 79.50 104 SER A CA 1
ATOM 769 C C . SER A 1 104 ? -4.617 -5.237 0.429 1.00 79.50 104 SER A C 1
ATOM 771 O O . SER A 1 104 ? -3.613 -4.889 -0.199 1.00 79.50 104 SER A O 1
ATOM 773 N N . PHE A 1 105 ? -4.710 -6.406 1.053 1.00 79.75 105 PHE A N 1
ATOM 774 C CA . PHE A 1 105 ? -3.711 -7.460 0.973 1.00 79.75 105 PHE A CA 1
ATOM 775 C C . PHE A 1 105 ? -4.377 -8.739 0.448 1.00 79.75 105 PHE A C 1
ATOM 777 O O . PHE A 1 105 ? -5.553 -8.981 0.723 1.00 79.75 105 PHE A O 1
ATOM 784 N N . THR A 1 106 ? -3.641 -9.545 -0.314 1.00 76.06 106 THR A N 1
ATOM 785 C CA . THR A 1 106 ? -4.097 -10.818 -0.886 1.00 76.06 106 THR A CA 1
ATOM 786 C C . THR A 1 106 ? -3.194 -11.969 -0.452 1.00 76.06 106 THR A C 1
ATOM 788 O O . THR A 1 106 ? -1.968 -11.845 -0.465 1.00 76.06 106 THR A O 1
ATOM 791 N N . ALA A 1 107 ? -3.803 -13.099 -0.094 1.00 74.06 107 ALA A N 1
ATOM 792 C CA . ALA A 1 107 ? -3.108 -14.342 0.244 1.00 74.06 107 ALA A CA 1
ATOM 793 C C . ALA A 1 107 ? -2.605 -15.102 -0.997 1.00 74.06 107 ALA A C 1
ATOM 795 O O . ALA A 1 107 ? -1.705 -15.935 -0.887 1.00 74.06 107 ALA A O 1
ATOM 796 N N . ASP A 1 108 ? -3.207 -14.858 -2.168 1.00 71.00 108 ASP A N 1
ATOM 797 C CA . ASP A 1 108 ? -2.956 -15.628 -3.387 1.00 71.00 108 ASP A CA 1
ATOM 798 C C . ASP A 1 108 ? -2.558 -14.718 -4.551 1.00 71.00 108 ASP A C 1
ATOM 800 O O . ASP A 1 108 ? -3.377 -14.063 -5.194 1.00 71.00 108 ASP A O 1
ATOM 804 N N . ASN A 1 109 ? -1.262 -14.706 -4.850 1.00 68.12 109 ASN A N 1
ATOM 805 C CA . ASN A 1 109 ? -0.734 -13.997 -6.010 1.00 68.12 109 ASN A CA 1
ATOM 806 C C . ASN A 1 109 ? -1.049 -14.704 -7.338 1.00 68.12 109 ASN A C 1
ATOM 808 O O . ASN A 1 109 ? -0.878 -14.104 -8.397 1.00 68.12 109 ASN A O 1
ATOM 812 N N . ASN A 1 110 ? -1.471 -15.973 -7.315 1.00 69.50 110 ASN A N 1
ATOM 813 C CA . ASN A 1 110 ? -1.759 -16.722 -8.539 1.00 69.50 110 ASN A CA 1
ATOM 814 C C . ASN A 1 110 ? -3.121 -16.358 -9.139 1.00 69.50 110 ASN A C 1
ATOM 816 O O . ASN A 1 110 ? -3.396 -16.728 -10.279 1.00 69.50 110 ASN A O 1
ATOM 820 N N . THR A 1 111 ? -3.966 -15.642 -8.393 1.00 69.56 111 THR A N 1
ATOM 821 C CA . THR A 1 111 ? -5.268 -15.163 -8.870 1.00 69.56 111 THR A CA 1
ATOM 822 C C . THR A 1 111 ? -5.235 -13.735 -9.401 1.00 69.56 111 THR A C 1
ATOM 824 O O . THR A 1 111 ? -6.287 -13.235 -9.788 1.00 69.56 111 THR A O 1
ATOM 827 N N . LEU A 1 112 ? -4.069 -13.079 -9.416 1.00 80.62 112 LEU A N 1
ATOM 828 C CA . LEU A 1 112 ? -3.951 -11.707 -9.903 1.00 80.62 112 LEU A CA 1
ATOM 829 C C . LEU A 1 112 ? -4.284 -11.640 -11.398 1.00 80.62 112 LEU A C 1
ATOM 831 O O . LEU A 1 112 ? -3.691 -12.348 -12.219 1.00 80.62 112 LEU A O 1
ATOM 835 N N . ALA A 1 113 ? -5.246 -10.791 -11.749 1.00 84.19 113 ALA A N 1
ATOM 836 C CA . ALA A 1 113 ? -5.609 -10.525 -13.129 1.00 84.19 113 ALA A CA 1
ATOM 837 C C . ALA A 1 113 ? -4.516 -9.723 -13.854 1.00 84.19 113 ALA A C 1
ATOM 839 O O . ALA A 1 113 ? -3.585 -9.172 -13.265 1.00 84.19 113 ALA A O 1
ATOM 840 N N . SER A 1 114 ? -4.633 -9.628 -15.181 1.00 81.44 114 SER A N 1
ATOM 841 C CA . SER A 1 114 ? -3.776 -8.724 -15.950 1.00 81.44 114 SER A CA 1
ATOM 842 C C . SER A 1 114 ? -4.044 -7.281 -15.520 1.00 81.44 114 SER A C 1
ATOM 844 O O . SER A 1 114 ? -5.177 -6.823 -15.613 1.00 81.44 114 SER A O 1
ATOM 846 N N . GLY A 1 115 ? -2.996 -6.591 -15.066 1.00 84.00 115 GLY A N 1
ATOM 847 C CA . GLY A 1 115 ? -3.104 -5.262 -14.462 1.00 84.00 115 GLY A CA 1
ATOM 848 C C . GLY A 1 115 ? -2.966 -5.289 -12.943 1.00 84.00 115 GLY A C 1
ATOM 849 O O . GLY A 1 115 ? -2.652 -4.265 -12.362 1.00 84.00 115 GLY A O 1
ATOM 850 N N . GLU A 1 116 ? -3.080 -6.435 -12.284 1.00 88.06 116 GLU A N 1
ATOM 851 C CA . GLU A 1 116 ? -2.937 -6.532 -10.832 1.00 88.06 116 GLU A CA 1
ATOM 852 C C . GLU A 1 116 ? -1.520 -6.965 -10.427 1.00 88.06 116 GLU A C 1
ATOM 854 O O . GLU A 1 116 ? -0.841 -7.718 -11.130 1.00 88.06 116 GLU A O 1
ATOM 859 N N . THR A 1 117 ? -1.039 -6.480 -9.285 1.00 85.19 117 THR A N 1
ATOM 860 C CA . THR A 1 117 ? 0.322 -6.740 -8.806 1.00 85.19 117 THR A CA 1
ATOM 861 C C . THR A 1 117 ? 0.392 -6.743 -7.286 1.00 85.19 117 THR A C 1
ATOM 863 O O . THR A 1 117 ? -0.320 -6.003 -6.610 1.00 85.19 117 THR A O 1
ATOM 866 N N . SER A 1 118 ? 1.309 -7.548 -6.749 1.00 81.12 118 SER A N 1
ATOM 867 C CA . SER A 1 118 ? 1.701 -7.491 -5.338 1.00 81.12 118 SER A CA 1
ATOM 868 C C . SER A 1 118 ? 3.077 -6.875 -5.109 1.00 81.12 118 SER A C 1
ATOM 870 O O . SER A 1 118 ? 3.633 -6.937 -4.009 1.00 81.12 118 SER A O 1
ATOM 872 N N . TRP A 1 119 ? 3.691 -6.392 -6.183 1.00 75.44 119 TRP A N 1
ATOM 873 C CA . TRP A 1 119 ? 4.996 -5.773 -6.131 1.00 75.44 119 TRP A CA 1
ATOM 874 C C . TRP A 1 119 ? 4.828 -4.284 -5.857 1.00 75.44 119 TRP A C 1
ATOM 876 O O . TRP A 1 119 ? 4.150 -3.569 -6.592 1.00 75.44 119 TRP A O 1
ATOM 886 N N . ALA A 1 120 ? 5.501 -3.817 -4.815 1.00 74.56 120 ALA A N 1
ATOM 887 C CA . ALA A 1 120 ? 5.772 -2.411 -4.621 1.00 74.56 120 ALA A CA 1
ATOM 888 C C . ALA A 1 120 ? 7.114 -2.235 -3.904 1.00 74.56 120 ALA A C 1
ATOM 890 O O . ALA A 1 120 ? 7.602 -3.107 -3.196 1.00 74.56 120 ALA A O 1
ATOM 891 N N . TRP A 1 121 ? 7.729 -1.084 -4.085 1.00 69.38 121 TRP A N 1
ATOM 892 C CA . TRP A 1 121 ? 8.940 -0.662 -3.413 1.00 69.38 121 TRP A CA 1
ATOM 893 C C . TRP A 1 121 ? 8.596 0.178 -2.207 1.00 69.38 121 TRP A C 1
ATOM 895 O O . TRP A 1 121 ? 7.660 0.962 -2.286 1.00 69.38 121 TRP A O 1
ATOM 905 N N . THR A 1 122 ? 9.397 0.082 -1.143 1.00 63.25 122 THR A N 1
ATOM 906 C CA . THR A 1 122 ? 9.452 1.135 -0.127 1.00 63.25 122 THR A CA 1
ATOM 907 C C . THR A 1 122 ? 10.864 1.579 0.195 1.00 63.25 122 THR A C 1
ATOM 909 O O . THR A 1 122 ? 11.792 0.780 0.230 1.00 63.25 122 THR A O 1
ATOM 912 N N . GLY A 1 123 ? 11.031 2.890 0.387 1.00 54.62 123 GLY A N 1
ATOM 913 C CA . GLY A 1 123 ? 12.296 3.494 0.806 1.00 54.62 123 GLY A CA 1
ATOM 914 C C . GLY A 1 123 ? 12.412 3.645 2.325 1.00 54.62 123 GLY A C 1
ATOM 915 O O . GLY A 1 123 ? 11.464 3.377 3.064 1.00 54.62 123 GLY A O 1
ATOM 916 N N . ALA A 1 124 ? 13.558 4.166 2.777 1.00 48.97 124 ALA A N 1
ATOM 917 C CA . ALA A 1 124 ? 13.834 4.529 4.176 1.00 48.97 124 ALA A CA 1
ATOM 918 C C . ALA A 1 124 ? 12.965 5.683 4.718 1.00 48.97 124 ALA A C 1
ATOM 920 O O . ALA A 1 124 ? 13.091 6.040 5.885 1.00 48.97 124 ALA A O 1
ATOM 921 N N . GLU A 1 125 ? 12.120 6.257 3.862 1.00 50.62 125 GLU A N 1
ATOM 922 C CA . GLU A 1 125 ? 11.078 7.229 4.191 1.00 50.62 125 GLU A CA 1
ATOM 923 C C . GLU A 1 125 ? 9.670 6.638 3.995 1.00 50.62 125 GLU A C 1
ATOM 925 O O . GLU A 1 125 ? 8.693 7.363 4.014 1.00 50.62 125 GLU A O 1
ATOM 930 N N . GLY A 1 126 ? 9.528 5.314 3.857 1.00 53.72 126 GLY A N 1
ATOM 931 C CA . GLY A 1 126 ? 8.245 4.610 3.968 1.00 53.72 126 GLY A CA 1
ATOM 932 C C . GLY A 1 126 ? 7.344 4.521 2.753 1.00 53.72 126 GLY A C 1
ATOM 933 O O . GLY A 1 126 ? 6.168 4.191 2.884 1.00 53.72 126 GLY A O 1
ATOM 934 N N . PHE A 1 127 ? 7.862 4.819 1.571 1.00 63.00 127 PHE A N 1
ATOM 935 C CA . PHE A 1 127 ? 6.975 5.082 0.450 1.00 63.00 127 PHE A CA 1
ATOM 936 C C . PHE A 1 127 ? 6.670 3.878 -0.422 1.00 63.00 127 PHE A C 1
ATOM 938 O O . PHE A 1 127 ? 7.570 3.433 -1.104 1.00 63.00 127 PHE A O 1
ATOM 945 N N . ILE A 1 128 ? 5.419 3.424 -0.473 1.00 69.69 128 ILE A N 1
ATOM 946 C CA . ILE A 1 128 ? 4.962 2.334 -1.346 1.00 69.69 128 ILE A CA 1
ATOM 947 C C . ILE A 1 128 ? 4.846 2.842 -2.803 1.00 69.69 128 ILE A C 1
ATOM 949 O O . ILE A 1 128 ? 4.127 3.806 -3.058 1.00 69.69 128 ILE A O 1
ATOM 953 N N . LEU A 1 129 ? 5.541 2.221 -3.761 1.00 74.62 129 LEU A N 1
ATOM 954 C CA . LEU A 1 129 ? 5.469 2.541 -5.199 1.00 74.62 129 LEU A CA 1
ATOM 955 C C . LEU A 1 129 ? 5.561 1.299 -6.079 1.00 74.62 129 LEU A C 1
ATOM 957 O O . LEU A 1 129 ? 6.416 0.456 -5.854 1.00 74.62 129 LEU A O 1
ATOM 961 N N . TRP A 1 130 ? 4.802 1.238 -7.164 1.00 79.12 130 TRP A N 1
ATOM 962 C CA . TRP A 1 130 ? 4.982 0.208 -8.188 1.00 79.12 130 TRP A CA 1
ATOM 963 C C . TRP A 1 130 ? 5.733 0.751 -9.419 1.00 79.12 130 TRP A C 1
ATOM 965 O O . TRP A 1 130 ? 5.827 1.961 -9.629 1.00 79.12 130 TRP A O 1
ATOM 975 N N . SER A 1 131 ? 6.309 -0.150 -10.215 1.00 75.25 131 SER A N 1
ATOM 976 C CA . SER A 1 131 ? 6.877 0.133 -11.538 1.00 75.25 131 SER A CA 1
ATOM 977 C C . SER A 1 131 ? 6.461 -0.987 -12.499 1.00 75.25 131 SER A C 1
ATOM 979 O O . SER A 1 131 ? 6.283 -2.109 -12.062 1.00 75.25 131 SER A O 1
ATOM 981 N N . PRO A 1 132 ? 6.317 -0.764 -13.808 1.00 71.38 132 PRO A N 1
ATOM 982 C CA . PRO A 1 132 ? 5.984 -1.844 -14.741 1.00 71.38 132 PRO A CA 1
ATOM 983 C C . PRO A 1 132 ? 7.151 -2.796 -15.066 1.00 71.38 132 PRO A C 1
ATOM 985 O O . PRO A 1 132 ? 6.926 -3.869 -15.619 1.00 71.38 132 PRO A O 1
ATOM 988 N N . THR A 1 133 ? 8.406 -2.438 -14.765 1.00 74.44 133 THR A N 1
ATOM 989 C CA . THR A 1 133 ? 9.604 -3.097 -15.348 1.00 74.44 133 THR A CA 1
ATOM 990 C C . THR A 1 133 ? 10.465 -3.912 -14.377 1.00 74.44 133 THR A C 1
ATOM 992 O O . THR A 1 133 ? 11.546 -4.385 -14.732 1.00 74.44 133 THR A O 1
ATOM 995 N N . GLY A 1 134 ? 10.068 -4.023 -13.121 1.00 72.25 134 GLY A N 1
ATOM 996 C CA . GLY A 1 134 ? 10.908 -4.496 -12.010 1.00 72.25 134 GLY A CA 1
ATOM 997 C C . GLY A 1 134 ? 11.785 -3.407 -11.378 1.00 72.25 134 GLY A C 1
ATOM 998 O O . GLY A 1 134 ? 12.317 -3.593 -10.286 1.00 72.25 134 GLY A O 1
ATOM 999 N N . ARG A 1 135 ? 11.995 -2.264 -12.044 1.00 74.44 135 ARG A N 1
ATOM 1000 C CA . ARG A 1 135 ? 13.086 -1.344 -11.685 1.00 74.44 135 ARG A CA 1
ATOM 1001 C C . ARG A 1 135 ? 12.584 -0.151 -10.887 1.00 74.44 135 ARG A C 1
ATOM 1003 O O . ARG A 1 135 ? 11.749 0.606 -11.373 1.00 74.44 135 ARG A O 1
ATOM 1010 N N . LEU A 1 136 ? 13.188 0.079 -9.718 1.00 71.06 136 LEU A N 1
ATOM 1011 C CA . LEU A 1 136 ? 12.925 1.255 -8.876 1.00 71.06 136 LEU A CA 1
ATOM 1012 C C . LEU A 1 136 ? 13.157 2.580 -9.619 1.00 71.06 136 LEU A C 1
ATOM 1014 O O . LEU A 1 136 ? 12.431 3.540 -9.419 1.00 71.06 136 LEU A O 1
ATOM 1018 N N . ARG A 1 137 ? 14.156 2.654 -10.506 1.00 72.81 137 ARG A N 1
ATOM 1019 C CA . ARG A 1 137 ? 14.383 3.874 -11.301 1.00 72.81 137 ARG A CA 1
ATOM 1020 C C . ARG A 1 137 ? 13.184 4.214 -12.182 1.00 72.81 137 ARG A C 1
ATOM 1022 O O . ARG A 1 137 ? 12.897 5.384 -12.382 1.00 72.81 137 ARG A O 1
ATOM 1029 N N . ASP A 1 138 ? 12.457 3.206 -12.643 1.00 72.06 138 ASP A N 1
ATOM 1030 C CA . ASP A 1 138 ? 11.335 3.393 -13.556 1.00 72.06 138 ASP A CA 1
ATOM 1031 C C . ASP A 1 138 ? 10.047 3.775 -12.801 1.00 72.06 138 ASP A C 1
ATOM 1033 O O . ASP A 1 138 ? 9.051 4.111 -13.435 1.00 72.06 138 ASP A O 1
ATOM 1037 N N . SER A 1 139 ? 10.061 3.779 -11.458 1.00 69.06 139 SER A N 1
ATOM 1038 C CA . SER A 1 139 ? 8.941 4.257 -10.637 1.00 69.06 139 SER A CA 1
ATOM 1039 C C . SER A 1 139 ? 8.941 5.778 -10.434 1.00 69.06 139 SER A C 1
ATOM 1041 O O . SER A 1 139 ? 8.105 6.279 -9.685 1.00 69.06 139 SER A O 1
ATOM 1043 N N . THR A 1 140 ? 9.875 6.522 -11.045 1.00 70.38 140 THR A N 1
ATOM 1044 C CA . THR A 1 140 ? 9.959 7.990 -10.948 1.00 70.38 140 THR A CA 1
ATOM 1045 C C . THR A 1 140 ? 10.131 8.614 -12.341 1.00 70.38 140 THR A C 1
ATOM 1047 O O . THR A 1 140 ? 10.784 8.014 -13.199 1.00 70.38 140 THR A O 1
ATOM 1050 N N . PRO A 1 141 ? 9.619 9.839 -12.586 1.00 67.81 141 PRO A N 1
ATOM 1051 C CA . PRO A 1 141 ? 9.734 10.506 -13.890 1.00 67.81 141 PRO A CA 1
ATOM 1052 C C . PRO A 1 141 ? 11.179 10.702 -14.365 1.00 67.81 141 PRO A C 1
ATOM 1054 O O . PRO A 1 141 ? 11.446 10.838 -15.558 1.00 67.81 141 PRO A O 1
ATOM 1057 N N . ARG A 1 142 ? 12.120 10.812 -13.418 1.00 67.88 142 ARG A N 1
ATOM 1058 C CA . ARG A 1 142 ? 13.508 11.220 -13.676 1.00 67.88 142 ARG A CA 1
ATOM 1059 C C . ARG A 1 142 ? 14.493 10.059 -13.698 1.00 67.88 142 ARG A C 1
ATOM 1061 O O . ARG A 1 142 ? 15.671 10.294 -13.964 1.00 67.88 142 ARG A O 1
ATOM 1068 N N . GLY A 1 143 ? 14.060 8.828 -13.418 1.00 67.81 143 GLY A N 1
ATOM 1069 C CA . GLY A 1 143 ? 14.972 7.682 -13.410 1.00 67.81 143 GLY A CA 1
ATOM 1070 C C . GLY A 1 143 ? 16.016 7.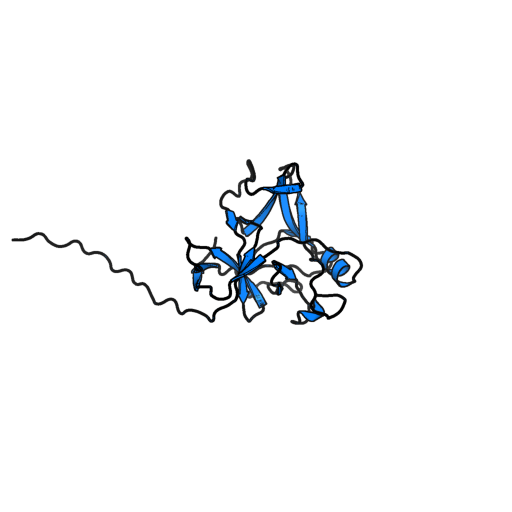718 -12.289 1.00 67.81 143 GLY A C 1
ATOM 1071 O O . GLY A 1 143 ? 16.960 6.926 -12.292 1.00 67.81 143 GLY A O 1
ATOM 1072 N N . ASP A 1 144 ? 15.894 8.664 -11.359 1.00 69.50 144 ASP A N 1
ATOM 1073 C CA . ASP A 1 144 ? 16.870 8.944 -10.305 1.00 69.50 144 ASP A CA 1
ATOM 1074 C C . ASP A 1 144 ? 16.660 8.064 -9.065 1.00 69.50 144 ASP A C 1
ATOM 1076 O O . ASP A 1 144 ? 17.549 7.968 -8.221 1.00 69.50 144 ASP A O 1
ATOM 1080 N N . GLY A 1 145 ? 15.507 7.389 -8.980 1.00 63.22 145 GLY A N 1
ATOM 1081 C CA . GLY A 1 145 ? 15.093 6.616 -7.813 1.00 63.22 145 GLY A CA 1
ATOM 1082 C C . GLY A 1 145 ? 14.661 7.484 -6.627 1.00 63.22 145 GLY A C 1
ATOM 1083 O O . GLY A 1 145 ? 14.520 6.953 -5.527 1.00 63.22 145 GLY A O 1
ATOM 1084 N N . SER A 1 146 ? 14.463 8.796 -6.822 1.00 62.84 146 SER A N 1
ATOM 1085 C CA . SER A 1 146 ? 13.923 9.683 -5.793 1.00 62.84 146 SER A CA 1
ATOM 1086 C C . SER A 1 146 ? 12.394 9.623 -5.798 1.00 62.84 146 SER A C 1
ATOM 1088 O O . SER A 1 146 ? 11.725 9.962 -6.774 1.00 62.84 146 SER A O 1
ATOM 1090 N N . ILE A 1 147 ? 11.822 9.122 -4.705 1.00 62.78 147 ILE A N 1
ATOM 1091 C CA . ILE A 1 147 ? 10.372 8.988 -4.569 1.00 62.78 147 ILE A CA 1
ATOM 1092 C C . ILE A 1 147 ? 9.801 10.354 -4.192 1.00 62.78 147 ILE A C 1
ATOM 1094 O O . ILE A 1 147 ? 9.938 10.789 -3.053 1.00 62.78 147 ILE A O 1
ATOM 1098 N N . THR A 1 148 ? 9.177 11.038 -5.149 1.00 57.59 148 THR A N 1
ATOM 1099 C CA . THR A 1 148 ? 8.638 12.392 -4.941 1.00 57.59 148 THR A CA 1
ATOM 1100 C C . THR A 1 148 ? 7.151 12.427 -4.599 1.00 57.59 148 THR A C 1
ATOM 1102 O O . THR A 1 148 ? 6.683 13.473 -4.173 1.00 57.59 148 THR A O 1
ATOM 1105 N N . GLY A 1 149 ? 6.431 11.310 -4.746 1.00 64.75 149 GLY A N 1
ATOM 1106 C CA . GLY A 1 149 ? 5.000 11.180 -4.456 1.00 64.75 149 GLY A CA 1
ATOM 1107 C C . GLY A 1 149 ? 4.495 9.767 -4.751 1.00 64.75 149 GLY A C 1
ATOM 1108 O O . GLY A 1 149 ? 5.217 8.993 -5.375 1.00 64.75 149 GLY A O 1
ATOM 1109 N N . GLN A 1 150 ? 3.286 9.417 -4.298 1.00 77.12 150 GLN A N 1
ATOM 1110 C CA . GLN A 1 150 ? 2.675 8.090 -4.483 1.00 77.12 150 GLN A CA 1
ATOM 1111 C C . GLN A 1 150 ? 1.288 8.190 -5.124 1.00 77.12 150 GLN A C 1
ATOM 1113 O O . GLN A 1 150 ? 0.634 9.230 -5.051 1.00 77.12 150 GLN A O 1
ATOM 1118 N N . GLY A 1 151 ? 0.810 7.065 -5.659 1.00 81.44 151 GLY A N 1
ATOM 1119 C CA . GLY A 1 151 ? -0.561 6.891 -6.141 1.00 81.44 151 GLY A CA 1
ATOM 1120 C C . GLY A 1 151 ? -1.603 6.688 -5.049 1.00 81.44 151 GLY A C 1
ATOM 1121 O O . GLY A 1 151 ? -2.617 6.064 -5.325 1.00 81.44 151 GLY A O 1
ATOM 1122 N N . PHE A 1 152 ? -1.364 7.117 -3.807 1.00 84.38 152 PHE A N 1
ATOM 1123 C CA . PHE A 1 152 ? -2.339 6.917 -2.733 1.00 84.38 152 PHE A CA 1
ATOM 1124 C C . PHE A 1 152 ? -3.180 8.150 -2.477 1.00 84.38 152 PHE A C 1
ATOM 1126 O O . PHE A 1 152 ? -2.717 9.287 -2.552 1.00 84.38 152 PHE A O 1
ATOM 1133 N N . GLU A 1 153 ? -4.415 7.904 -2.073 1.00 87.38 153 GLU A N 1
ATOM 1134 C CA . GLU A 1 153 ? -5.352 8.931 -1.672 1.00 87.38 153 GLU A CA 1
ATOM 1135 C C . GLU A 1 153 ? -6.069 8.534 -0.382 1.00 87.38 153 GLU A C 1
ATOM 1137 O O . GLU A 1 153 ? -6.395 7.371 -0.173 1.00 87.38 153 GLU A O 1
ATOM 1142 N N . LEU A 1 154 ? -6.295 9.502 0.508 1.00 86.12 154 LEU A N 1
ATOM 1143 C CA . LEU A 1 154 ? -7.126 9.310 1.693 1.00 86.12 154 LEU A CA 1
ATOM 1144 C C . LEU A 1 154 ? -8.553 9.742 1.359 1.00 86.12 154 LEU A C 1
ATOM 1146 O O . LEU A 1 154 ? -8.820 10.937 1.226 1.00 86.12 154 LEU A O 1
ATOM 1150 N N . VAL A 1 155 ? -9.446 8.767 1.236 1.00 90.81 155 VAL A N 1
ATOM 1151 C CA . VAL A 1 155 ? -10.842 8.945 0.819 1.00 90.81 155 VAL A CA 1
ATOM 1152 C C . VAL A 1 155 ? -11.747 8.837 2.032 1.00 90.81 155 VAL A C 1
ATOM 1154 O O . VAL A 1 155 ? -11.549 7.953 2.860 1.00 90.81 155 VAL A O 1
ATOM 1157 N N . GLU A 1 156 ? -12.725 9.729 2.156 1.00 91.38 156 GLU A N 1
ATOM 1158 C CA . GLU A 1 156 ? -13.694 9.680 3.251 1.00 91.38 156 GLU A CA 1
ATOM 1159 C C . GLU A 1 156 ? -14.529 8.393 3.195 1.00 91.38 156 GLU A C 1
ATOM 1161 O O . GLU A 1 156 ? -15.017 7.999 2.136 1.00 91.38 156 GLU A O 1
ATOM 1166 N N . VAL A 1 157 ? -14.669 7.724 4.338 1.00 91.56 157 VAL A N 1
ATOM 1167 C CA . VAL A 1 157 ? -15.442 6.487 4.456 1.00 91.56 157 VAL A CA 1
ATOM 1168 C C . VAL A 1 157 ? -16.923 6.842 4.516 1.00 91.56 157 VAL A C 1
ATOM 1170 O O . VAL A 1 157 ? -17.361 7.598 5.387 1.00 91.56 157 VAL A O 1
ATOM 1173 N N . GLU A 1 158 ? -17.708 6.280 3.598 1.00 91.50 158 GLU A N 1
ATOM 1174 C CA . GLU A 1 158 ? -19.143 6.543 3.511 1.00 91.50 158 GLU A CA 1
ATOM 1175 C C . GLU A 1 158 ? -19.847 6.262 4.848 1.00 91.50 158 GLU A C 1
ATOM 1177 O O . GLU A 1 158 ? -19.660 5.217 5.471 1.00 91.50 158 GLU A O 1
ATOM 1182 N N . GLY A 1 159 ? -20.653 7.222 5.308 1.00 90.94 159 GLY A N 1
ATOM 1183 C CA . GLY A 1 159 ? -21.372 7.126 6.580 1.00 90.94 159 GLY A CA 1
ATOM 1184 C C . GLY A 1 159 ? -20.541 7.437 7.831 1.00 90.94 159 GLY A C 1
ATOM 1185 O O . GLY A 1 159 ? -21.113 7.472 8.920 1.00 90.94 159 GLY A O 1
ATOM 1186 N N . TYR A 1 160 ? -19.239 7.728 7.704 1.00 90.06 160 TYR A N 1
ATOM 1187 C CA . TYR A 1 160 ? -18.349 8.054 8.826 1.00 90.06 160 TYR A CA 1
ATOM 1188 C C . TYR A 1 160 ? -17.600 9.380 8.598 1.00 90.06 160 TYR A C 1
ATOM 1190 O O . TYR A 1 160 ? -16.433 9.372 8.199 1.00 90.06 160 TYR A O 1
ATOM 1198 N N . PRO A 1 161 ? -18.229 10.535 8.894 1.00 86.75 161 PRO A N 1
ATOM 1199 C CA . PRO A 1 161 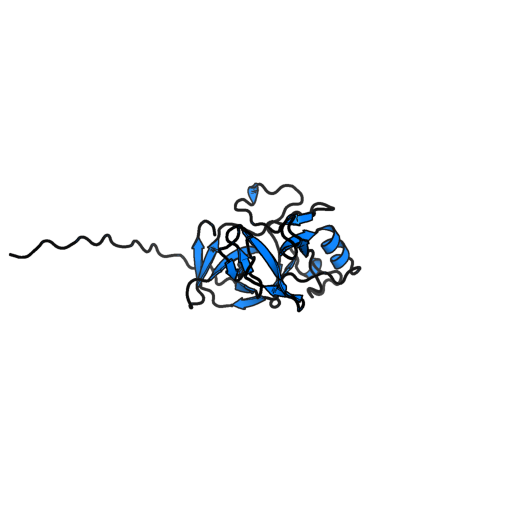? -17.622 11.836 8.644 1.00 86.75 161 PRO A CA 1
ATOM 1200 C C . PRO A 1 161 ? -16.250 12.017 9.299 1.00 86.75 161 PRO A C 1
ATOM 1202 O O . PRO A 1 161 ? -16.078 11.780 10.498 1.00 86.75 161 PRO A O 1
ATOM 1205 N N . GLY A 1 162 ? -15.270 12.458 8.509 1.00 85.25 162 GLY A N 1
ATOM 1206 C CA . GLY A 1 162 ? -13.894 12.696 8.966 1.00 85.25 162 GLY A CA 1
ATOM 1207 C C . GLY A 1 162 ? -13.037 11.438 9.178 1.00 85.25 162 GLY A C 1
ATOM 1208 O O . GLY A 1 162 ? -11.857 11.562 9.523 1.00 85.25 162 GLY A O 1
ATOM 1209 N N . LEU A 1 163 ? -13.589 10.240 8.959 1.00 89.94 163 LEU A N 1
ATOM 1210 C CA . LEU A 1 163 ? -12.818 9.008 8.821 1.00 89.94 163 LEU A CA 1
ATOM 1211 C C . LEU A 1 163 ? -12.389 8.853 7.364 1.00 89.94 163 LEU A C 1
ATOM 1213 O O . LEU A 1 163 ? -13.224 8.891 6.468 1.00 89.94 163 LEU A O 1
ATOM 1217 N N . LYS A 1 164 ? -11.099 8.636 7.124 1.00 90.31 164 LYS A N 1
ATOM 1218 C CA . LYS A 1 164 ? -10.543 8.382 5.797 1.00 90.31 164 LYS A CA 1
ATOM 1219 C C . LYS A 1 164 ? -9.916 6.997 5.720 1.00 90.31 164 LYS A C 1
ATOM 1221 O O . LYS A 1 164 ? -9.364 6.513 6.706 1.00 90.31 164 LYS A O 1
ATOM 1226 N N . GLN A 1 165 ? -9.953 6.391 4.545 1.00 90.44 165 GLN A N 1
ATOM 1227 C CA . GLN A 1 165 ? -9.278 5.143 4.209 1.00 90.44 165 GLN A CA 1
ATOM 1228 C C . GLN A 1 165 ? -8.272 5.394 3.086 1.00 90.44 165 GLN A C 1
ATOM 1230 O O . GLN A 1 165 ? -8.509 6.216 2.202 1.00 90.44 165 GLN A O 1
ATOM 1235 N N . ALA A 1 166 ? -7.143 4.692 3.123 1.00 88.50 166 ALA A N 1
ATOM 1236 C CA . ALA A 1 166 ? -6.157 4.721 2.053 1.00 88.50 166 ALA A CA 1
ATOM 1237 C C . ALA A 1 166 ? -6.649 3.959 0.817 1.00 88.50 166 ALA A C 1
ATOM 1239 O O . ALA A 1 166 ? -7.039 2.796 0.917 1.00 88.50 166 ALA A O 1
ATOM 1240 N N . TYR A 1 167 ? -6.595 4.609 -0.340 1.00 90.62 167 TYR A N 1
ATOM 1241 C CA . TYR A 1 167 ? -6.940 4.066 -1.649 1.00 90.62 167 TYR A CA 1
ATOM 1242 C C . TYR A 1 167 ? -5.725 4.123 -2.561 1.00 90.62 167 TYR A C 1
ATOM 1244 O O . TYR A 1 167 ? -4.993 5.111 -2.542 1.00 90.62 167 TYR A O 1
ATOM 1252 N N . TRP A 1 168 ? -5.534 3.090 -3.376 1.00 88.81 168 TRP A N 1
ATOM 1253 C CA . TRP A 1 168 ? -4.701 3.167 -4.567 1.00 88.81 168 TRP A CA 1
ATOM 1254 C C . TRP A 1 168 ? -5.477 3.863 -5.687 1.00 88.81 168 TRP A C 1
ATOM 1256 O O . TRP A 1 168 ? -6.631 3.527 -5.952 1.00 88.81 168 TRP A O 1
ATOM 1266 N N . ASN A 1 169 ? -4.832 4.828 -6.330 1.00 91.06 169 ASN A N 1
ATOM 1267 C CA . ASN A 1 169 ? -5.329 5.634 -7.431 1.00 91.06 169 ASN A CA 1
ATOM 1268 C C . ASN A 1 169 ? -4.290 5.582 -8.561 1.00 91.06 169 ASN A C 1
ATOM 1270 O O . ASN A 1 169 ? -3.289 6.307 -8.543 1.00 91.06 169 ASN A O 1
ATOM 1274 N N . GLN A 1 170 ? -4.532 4.706 -9.538 1.00 90.00 170 GLN A N 1
ATOM 1275 C CA . GLN A 1 170 ? -3.626 4.494 -10.665 1.00 90.00 170 GLN A CA 1
ATOM 1276 C C . GLN A 1 170 ? -3.441 5.779 -11.482 1.00 90.00 170 GLN A C 1
ATOM 1278 O O . GLN A 1 170 ? -2.319 6.111 -11.853 1.00 90.00 170 GLN A O 1
ATOM 1283 N N . THR A 1 171 ? -4.510 6.549 -11.700 1.00 91.69 171 THR A N 1
ATOM 1284 C CA . THR A 1 171 ? -4.441 7.826 -12.428 1.00 91.69 171 THR A CA 1
ATOM 1285 C C . THR A 1 171 ? -3.521 8.819 -11.721 1.00 91.69 171 THR A C 1
ATOM 1287 O O . THR A 1 171 ? -2.656 9.420 -12.354 1.00 91.69 171 THR A O 1
ATOM 1290 N N . LEU A 1 172 ? -3.649 8.957 -10.396 1.00 88.31 172 LEU A N 1
ATOM 1291 C CA . LEU A 1 172 ? -2.770 9.830 -9.616 1.00 88.31 172 LEU A CA 1
ATOM 1292 C C . LEU A 1 172 ? -1.312 9.364 -9.702 1.00 88.31 172 LEU A C 1
ATOM 1294 O O . LEU A 1 172 ? -0.413 10.188 -9.853 1.00 88.31 172 LEU A O 1
ATOM 1298 N N . TRP A 1 173 ? -1.062 8.052 -9.634 1.00 86.94 173 TRP A N 1
ATOM 1299 C CA . TRP A 1 173 ? 0.287 7.518 -9.827 1.00 86.94 173 TRP A CA 1
ATOM 1300 C C . TRP A 1 173 ? 0.852 7.888 -11.203 1.00 86.94 173 TRP A C 1
ATOM 1302 O O . TRP A 1 173 ? 1.989 8.348 -11.282 1.00 86.94 173 TRP A O 1
ATOM 1312 N N . GLU A 1 174 ? 0.068 7.746 -12.274 1.00 86.81 174 GLU A N 1
ATOM 1313 C CA . GLU A 1 174 ? 0.474 8.101 -13.639 1.00 86.81 174 GLU A CA 1
ATOM 1314 C C . GLU A 1 174 ? 0.787 9.597 -13.774 1.00 86.81 174 GLU A C 1
ATOM 1316 O O . GLU A 1 174 ? 1.757 9.975 -14.434 1.00 86.81 174 GLU A O 1
ATOM 1321 N N . GLU A 1 175 ? 0.010 10.464 -13.121 1.00 87.31 175 GLU A N 1
ATOM 1322 C CA . GLU A 1 175 ? 0.245 11.910 -13.100 1.00 87.31 175 GLU A CA 1
ATOM 1323 C C . GLU A 1 175 ? 1.519 12.282 -12.334 1.00 87.31 175 GLU A C 1
ATOM 1325 O O . GLU A 1 175 ? 2.306 13.110 -12.808 1.00 87.31 175 GLU A O 1
ATOM 1330 N N . VAL A 1 176 ? 1.767 11.635 -11.191 1.00 81.81 176 VAL A N 1
ATOM 1331 C CA . VAL A 1 176 ? 3.017 11.773 -10.427 1.00 81.81 176 VAL A CA 1
ATOM 1332 C C . VAL A 1 176 ? 4.199 11.288 -11.251 1.00 81.81 176 VAL A C 1
ATOM 1334 O O . VAL A 1 176 ? 5.207 11.986 -11.354 1.00 81.81 176 VAL A O 1
ATOM 1337 N N . TRP A 1 177 ? 4.069 10.123 -11.886 1.00 80.12 177 TRP A N 1
ATOM 1338 C CA . TRP A 1 177 ? 5.085 9.535 -12.753 1.00 80.12 177 TRP A CA 1
ATOM 1339 C C . TRP A 1 177 ? 5.361 10.389 -13.996 1.00 80.12 177 TRP A C 1
ATOM 1341 O O . TRP A 1 177 ? 6.496 10.467 -14.459 1.00 80.12 177 TRP A O 1
ATOM 1351 N N . ALA A 1 178 ? 4.360 11.104 -14.506 1.00 84.81 178 ALA A N 1
ATOM 1352 C CA . ALA A 1 178 ? 4.524 12.074 -15.585 1.00 84.81 178 ALA A CA 1
ATOM 1353 C C . ALA A 1 178 ? 5.087 13.430 -15.110 1.00 84.81 178 ALA A C 1
ATOM 1355 O O . ALA A 1 178 ? 5.287 14.328 -15.931 1.00 84.81 178 ALA A O 1
ATOM 1356 N N . GLY A 1 179 ? 5.322 13.608 -13.804 1.00 79.56 179 GLY A N 1
ATOM 1357 C CA . GLY A 1 179 ? 5.783 14.864 -13.208 1.00 79.56 179 GLY A CA 1
ATOM 1358 C C . GLY A 1 179 ? 4.752 15.994 -13.275 1.00 79.56 179 GLY A C 1
ATOM 1359 O O . GLY A 1 179 ? 5.131 17.165 -13.248 1.00 79.56 179 GLY A O 1
ATOM 1360 N N . ARG A 1 180 ? 3.466 15.653 -13.415 1.00 84.25 180 ARG A N 1
ATOM 1361 C CA . ARG A 1 180 ? 2.347 16.605 -13.485 1.00 84.25 180 ARG A CA 1
ATOM 1362 C C . ARG A 1 180 ? 1.782 16.936 -12.109 1.00 84.25 180 ARG A C 1
ATOM 1364 O O . ARG A 1 180 ? 1.254 18.025 -11.934 1.00 84.25 180 ARG A O 1
ATOM 1371 N N . GLU A 1 181 ? 1.958 16.031 -11.151 1.00 80.12 181 GLU A N 1
ATOM 1372 C CA . GLU A 1 181 ? 1.519 16.169 -9.765 1.00 80.12 181 GLU A CA 1
ATOM 1373 C C . GLU A 1 181 ? 2.666 15.876 -8.790 1.00 80.12 181 GLU A C 1
ATOM 1375 O O . GLU A 1 181 ? 3.579 15.106 -9.092 1.00 80.12 181 GLU A O 1
ATOM 1380 N N . GLN A 1 182 ? 2.620 16.478 -7.596 1.00 70.00 182 GLN A N 1
ATOM 1381 C CA . GLN A 1 182 ? 3.577 16.164 -6.521 1.00 70.00 182 GLN A CA 1
ATOM 1382 C C . GLN A 1 182 ? 3.232 14.861 -5.783 1.00 70.00 182 GLN A C 1
ATOM 1384 O O . GLN A 1 182 ? 4.077 14.324 -5.080 1.00 70.00 182 GLN A O 1
ATOM 1389 N N . GLY A 1 183 ? 2.026 14.316 -5.975 1.00 65.69 183 GLY A N 1
ATOM 1390 C CA . GLY A 1 183 ? 1.565 13.098 -5.307 1.00 65.69 183 GLY A CA 1
ATOM 1391 C C . GLY A 1 183 ? 1.288 13.297 -3.819 1.00 65.69 183 GLY A C 1
ATOM 1392 O O . GLY A 1 183 ? 1.521 14.363 -3.250 1.00 65.69 183 GLY A O 1
ATOM 1393 N N . LYS A 1 184 ? 0.749 12.260 -3.175 1.00 70.75 184 LYS A N 1
ATOM 1394 C CA . LYS A 1 184 ? 0.482 12.250 -1.728 1.00 70.75 184 LYS A CA 1
ATOM 1395 C C . LYS A 1 184 ? 1.309 11.149 -1.065 1.00 70.75 184 LYS A C 1
ATOM 1397 O O . LYS A 1 184 ? 1.756 10.215 -1.728 1.00 70.75 184 LYS A O 1
ATOM 1402 N N . PHE A 1 185 ? 1.522 11.265 0.243 1.00 64.88 185 PHE A N 1
ATOM 1403 C CA . PHE A 1 185 ? 2.246 10.269 1.029 1.00 64.88 185 PHE A CA 1
ATOM 1404 C C . PHE A 1 185 ? 1.311 9.584 2.014 1.00 64.88 185 PHE A C 1
ATOM 1406 O O . PHE A 1 185 ? 0.601 10.251 2.765 1.00 64.88 185 PHE A O 1
ATOM 1413 N N . LEU A 1 186 ? 1.348 8.253 2.031 1.00 71.12 186 LEU A N 1
ATOM 1414 C CA . LEU A 1 186 ? 0.558 7.459 2.965 1.00 71.12 186 LEU A CA 1
ATOM 1415 C C . LEU A 1 186 ? 1.183 7.386 4.366 1.00 71.12 186 LEU A C 1
ATOM 1417 O O . LEU A 1 186 ? 0.486 7.471 5.376 1.00 71.12 186 LEU A O 1
ATOM 1421 N N . SER A 1 187 ? 2.501 7.195 4.440 1.00 73.00 187 SER A N 1
ATOM 1422 C CA . SER A 1 187 ? 3.245 7.140 5.697 1.00 73.00 187 SER A CA 1
ATOM 1423 C C . SER A 1 187 ? 4.730 7.374 5.467 1.00 73.00 187 SER A C 1
ATOM 1425 O O . SER A 1 187 ? 5.255 7.060 4.402 1.00 73.00 187 SER A O 1
ATOM 1427 N N . ILE A 1 188 ? 5.402 7.835 6.523 1.00 71.75 188 ILE A N 1
ATOM 1428 C CA . ILE A 1 188 ? 6.853 7.724 6.667 1.00 71.75 188 ILE A CA 1
ATOM 1429 C C . ILE A 1 188 ? 7.167 6.419 7.403 1.00 71.75 188 ILE A C 1
ATOM 1431 O O . ILE A 1 188 ? 6.436 6.073 8.336 1.00 71.75 188 ILE A O 1
ATOM 1435 N N . CYS A 1 189 ? 8.213 5.693 7.005 1.00 75.69 189 CYS A N 1
ATOM 1436 C CA . CYS A 1 189 ? 8.652 4.463 7.670 1.00 75.69 189 CYS A CA 1
ATOM 1437 C C . CYS A 1 189 ? 10.166 4.432 7.843 1.00 75.69 189 CYS A C 1
ATOM 1439 O O . CYS A 1 189 ? 10.882 4.885 6.963 1.00 75.69 189 CYS A O 1
ATOM 1441 N N . TYR A 1 190 ? 10.643 3.844 8.939 1.00 76.38 190 TYR A N 1
ATOM 1442 C CA . TYR A 1 190 ? 12.064 3.732 9.273 1.00 76.38 190 TYR A CA 1
ATOM 1443 C C . TYR A 1 190 ? 12.543 2.281 9.204 1.00 76.38 190 TYR A C 1
ATOM 1445 O O . TYR A 1 190 ? 11.853 1.380 9.675 1.00 76.38 190 TYR A O 1
ATOM 1453 N N . GLY A 1 191 ? 13.746 2.058 8.671 1.00 80.12 191 GLY A N 1
ATOM 1454 C CA . GLY A 1 191 ? 14.305 0.715 8.497 1.00 80.12 191 GLY A CA 1
ATOM 1455 C C . GLY A 1 191 ? 14.783 0.059 9.799 1.00 80.12 191 GLY A C 1
ATOM 1456 O O . GLY A 1 191 ? 15.649 0.587 10.500 1.00 80.12 191 GLY A O 1
ATOM 1457 N N . ASP A 1 192 ? 14.277 -1.137 10.084 1.00 84.12 192 ASP A N 1
ATOM 1458 C CA . ASP A 1 192 ? 14.860 -2.106 11.004 1.00 84.12 192 ASP A CA 1
ATOM 1459 C C . ASP A 1 192 ? 15.642 -3.165 10.213 1.00 84.12 192 ASP A C 1
ATOM 1461 O O . ASP A 1 192 ? 15.071 -4.040 9.569 1.00 84.12 192 ASP A O 1
ATOM 1465 N N . TYR A 1 193 ? 16.972 -3.074 10.283 1.00 81.94 193 TYR A N 1
ATOM 1466 C CA . TYR A 1 193 ? 17.917 -3.920 9.540 1.00 81.94 193 TYR A CA 1
ATOM 1467 C C . TYR A 1 193 ? 18.321 -5.210 10.269 1.00 81.94 193 TYR A C 1
ATOM 1469 O O . TYR A 1 193 ? 19.201 -5.936 9.808 1.00 81.94 193 TYR A O 1
ATOM 1477 N N . LYS A 1 194 ? 17.771 -5.468 11.462 1.00 86.38 194 LYS A N 1
ATOM 1478 C CA . LYS A 1 194 ? 18.022 -6.713 12.210 1.00 86.38 194 LYS A CA 1
ATOM 1479 C C . LYS A 1 194 ? 16.720 -7.300 12.774 1.00 86.38 194 LYS A C 1
ATOM 1481 O O . LYS A 1 194 ? 16.665 -7.552 13.985 1.00 86.38 194 LYS A O 1
ATOM 1486 N N . PRO A 1 195 ? 15.677 -7.486 11.947 1.00 87.44 195 PRO A N 1
ATOM 1487 C CA . PRO A 1 195 ? 14.422 -8.037 12.419 1.00 87.44 195 PRO A CA 1
ATOM 1488 C C . PRO A 1 195 ? 14.540 -9.552 12.611 1.00 87.44 195 PRO A C 1
ATOM 1490 O O . PRO A 1 195 ? 15.356 -10.234 11.991 1.00 87.44 195 PRO A O 1
ATOM 1493 N N . LYS A 1 196 ? 13.691 -10.084 13.483 1.00 88.25 196 LYS A N 1
ATOM 1494 C CA . LYS A 1 196 ? 13.386 -11.508 13.595 1.00 88.25 196 LYS A CA 1
ATOM 1495 C C . LYS A 1 196 ? 11.987 -11.710 13.040 1.00 88.25 196 LYS A C 1
ATOM 1497 O O . LYS A 1 196 ? 11.045 -11.110 13.547 1.00 88.25 196 LYS A O 1
ATOM 1502 N N . ILE A 1 197 ? 11.851 -12.540 12.019 1.00 88.06 197 ILE A N 1
ATOM 1503 C CA . ILE A 1 197 ? 10.562 -12.789 11.379 1.00 88.06 197 ILE A CA 1
ATOM 1504 C C . ILE A 1 197 ? 10.066 -14.179 11.768 1.00 88.06 197 ILE A C 1
ATOM 1506 O O . ILE A 1 197 ? 10.809 -15.156 11.661 1.00 88.06 197 ILE A O 1
ATOM 1510 N N . ILE A 1 198 ? 8.820 -14.258 12.230 1.00 89.56 198 ILE A N 1
ATOM 1511 C CA . ILE A 1 198 ? 8.070 -15.507 12.398 1.00 89.56 198 ILE A CA 1
ATOM 1512 C C . ILE A 1 198 ? 6.856 -15.478 11.472 1.00 89.56 198 ILE A C 1
ATOM 1514 O O . ILE A 1 198 ? 6.338 -14.407 11.178 1.00 89.56 198 ILE A O 1
ATOM 1518 N N . GLN A 1 199 ? 6.409 -16.636 10.997 1.00 88.69 199 GLN A N 1
ATOM 1519 C CA . GLN A 1 199 ? 5.269 -16.723 10.081 1.00 88.69 199 GLN A CA 1
ATOM 1520 C C . GLN A 1 199 ? 3.950 -16.796 10.860 1.00 88.69 199 GLN A C 1
ATOM 1522 O O . GLN A 1 199 ? 3.883 -17.453 11.901 1.00 88.69 199 GLN A O 1
ATOM 1527 N N . GLY A 1 200 ? 2.913 -16.140 10.346 1.00 83.81 200 GLY A N 1
ATOM 1528 C CA . GLY A 1 200 ? 1.535 -16.224 10.824 1.00 83.81 200 GLY A CA 1
ATOM 1529 C C . GLY A 1 200 ? 0.554 -16.311 9.657 1.00 83.81 200 GLY A C 1
ATOM 1530 O O . GLY A 1 200 ? 0.900 -15.984 8.526 1.00 83.81 200 GLY A O 1
ATOM 1531 N N . ASP A 1 201 ? -0.669 -16.763 9.930 1.00 77.19 201 ASP A N 1
ATOM 1532 C CA . ASP A 1 201 ? -1.651 -17.019 8.870 1.00 77.19 201 ASP A CA 1
ATOM 1533 C C . ASP A 1 201 ? -2.346 -15.731 8.400 1.00 77.19 201 ASP A C 1
ATOM 1535 O O . ASP A 1 201 ? -2.322 -15.437 7.212 1.00 77.19 201 ASP A O 1
ATOM 1539 N N . ARG A 1 202 ? -2.930 -14.947 9.322 1.00 73.25 202 ARG A N 1
ATOM 1540 C CA . ARG A 1 202 ? -3.639 -13.682 9.035 1.00 73.25 202 ARG A CA 1
ATOM 1541 C C . ARG A 1 202 ? -3.748 -12.765 10.275 1.00 73.25 202 ARG A C 1
ATOM 1543 O O . ARG A 1 202 ? -3.633 -13.299 11.386 1.00 73.25 202 ARG A O 1
ATOM 1550 N N . PRO A 1 203 ? -3.971 -11.445 10.104 1.00 69.25 203 PRO A N 1
ATOM 1551 C CA . PRO A 1 203 ? -4.148 -10.474 11.199 1.00 69.25 203 PRO A CA 1
ATOM 1552 C C . PRO A 1 203 ? -5.317 -10.719 12.172 1.00 69.25 203 PRO A C 1
ATOM 1554 O O . PRO A 1 203 ? -6.307 -11.378 11.782 1.00 69.25 203 PRO A O 1
#

Radius of gyration: 19.57 Å; chains: 1; bounding box: 39×63×65 Å

Foldseek 3Di:
DDDDDDDDPDDPPPDDDFDPQFKKWFWPFKAFQQQWGKFQQDPVRDGDPDQDPDPGDHIAGFMWTCDPQQWTWTWHDDDPDLETATALWTWKDQLPPFDKFFTGTDNDPPPADVRMDRHFDADQFGATFDAPPPDCLRQALRSPSDCQAFQWDFDDDPPRPRMTIIMRGNVLSVCRRNVNDSYHGPTTTHIDRGHGYDYDHGD

Secondary structure (DSSP, 8-state):
--PPPP---------------PEEEEEEEEEETTS--EEEEPTTSPEES--TT-S---EEEEEEEE-TTSBEEEEEE-TTSSEEEEEEEEEEEE-STT-EEE-EEES-GGGPPTTEE-B-B--TT---B--SSS-GGGGSTTSS-----BSEEEEEPTTSTTEEEEEEEHHHHHHHHTTS---B-S--EEEESS-EEEEES--

Sequence (203 aa):
MKPSATTVSSALLGGAAFASAGTVGNCISLSYADGGIYCRESVRGGCLADLGDFPAKKSFRLNVLWADDMSLHLLEQTGTSRTYIQYQDKLYLDTSPGAFQPLSFTADNNTLASGETSWAWTGAEGFILWSPTGRLRDSTPRGDGSITGQGFELVEVEGYPGLKQAYWNQTLWEEVWAGREQGKFLSICYGDYKPKIIQGDRP

pLDDT: mean 74.8, std 16.83, range [23.28, 93.81]

Organism: NCBI:txid2041049